Protein AF-A0A1Y2UMA2-F1 (afdb_monomer_lite)

Structure (mmCIF, N/CA/C/O backbone):
data_AF-A0A1Y2UMA2-F1
#
_entry.id   AF-A0A1Y2UMA2-F1
#
loop_
_atom_site.group_PDB
_atom_site.id
_atom_site.type_symbol
_atom_site.label_atom_id
_atom_site.label_alt_id
_atom_site.label_comp_id
_atom_site.label_asym_id
_atom_site.label_entity_id
_atom_site.label_seq_id
_atom_site.pdbx_PDB_ins_code
_atom_site.Cartn_x
_atom_site.Cartn_y
_atom_site.Cartn_z
_atom_site.occupancy
_atom_site.B_iso_or_equiv
_atom_site.auth_seq_id
_atom_site.auth_comp_id
_atom_site.auth_asym_id
_atom_site.auth_atom_id
_atom_site.pdbx_PDB_model_num
ATOM 1 N N . MET A 1 1 ? 17.554 12.645 13.216 1.00 47.66 1 MET A N 1
ATOM 2 C CA . MET A 1 1 ? 16.425 12.609 12.258 1.00 47.66 1 MET A CA 1
ATOM 3 C C . MET A 1 1 ? 16.750 11.706 11.059 1.00 47.66 1 MET A C 1
ATOM 5 O O . MET A 1 1 ? 15.965 11.671 10.122 1.00 47.66 1 MET A O 1
ATOM 9 N N . ASP A 1 2 ? 17.850 10.936 11.116 1.00 55.09 2 ASP A N 1
ATOM 10 C CA . ASP A 1 2 ? 18.424 10.206 9.972 1.00 55.09 2 ASP A CA 1
ATOM 11 C C . ASP A 1 2 ? 17.717 8.874 9.642 1.00 55.09 2 ASP A C 1
ATOM 13 O O . ASP A 1 2 ? 17.972 8.287 8.594 1.00 55.09 2 ASP A O 1
ATOM 17 N N . ASP A 1 3 ? 16.763 8.439 10.476 1.00 83.56 3 ASP A N 1
ATOM 18 C CA . ASP A 1 3 ? 16.051 7.156 10.322 1.00 83.56 3 ASP A CA 1
ATOM 19 C C . ASP A 1 3 ? 14.621 7.281 9.758 1.00 83.56 3 ASP A C 1
ATOM 21 O O . ASP A 1 3 ? 13.956 6.276 9.474 1.00 83.56 3 ASP A O 1
ATOM 25 N N . PHE A 1 4 ? 14.106 8.505 9.592 1.00 95.19 4 PHE A N 1
ATOM 26 C CA . PHE A 1 4 ? 12.754 8.696 9.069 1.00 95.19 4 PHE A CA 1
ATOM 27 C C . PHE A 1 4 ? 12.728 8.501 7.552 1.00 95.19 4 PHE A C 1
ATOM 29 O O . PHE A 1 4 ? 13.359 9.243 6.798 1.00 95.19 4 PHE A O 1
ATOM 36 N N . ARG A 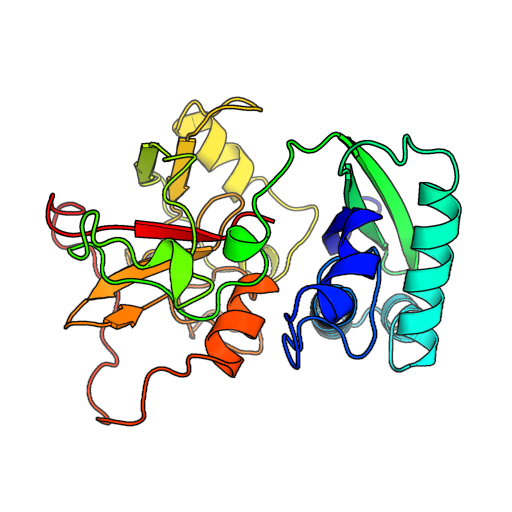1 5 ? 11.971 7.500 7.097 1.00 97.69 5 ARG A N 1
ATOM 37 C CA . ARG A 1 5 ? 11.848 7.155 5.680 1.00 97.69 5 ARG A CA 1
ATOM 38 C C . ARG A 1 5 ? 10.392 6.935 5.306 1.00 97.69 5 ARG A C 1
ATOM 40 O O . ARG A 1 5 ? 9.594 6.396 6.075 1.00 97.69 5 ARG A O 1
ATOM 47 N N . ILE A 1 6 ? 10.068 7.280 4.069 1.00 98.06 6 ILE A N 1
ATOM 48 C CA . ILE A 1 6 ? 8.848 6.807 3.414 1.00 98.06 6 ILE A CA 1
ATOM 49 C C . ILE A 1 6 ? 9.100 5.367 2.985 1.00 98.06 6 ILE A C 1
ATOM 51 O O . ILE A 1 6 ? 10.210 5.042 2.566 1.00 98.06 6 ILE A O 1
ATOM 55 N N . PHE A 1 7 ? 8.099 4.492 3.059 1.00 96.75 7 PHE A N 1
ATOM 56 C CA . PHE A 1 7 ? 8.260 3.139 2.544 1.00 96.75 7 PHE A CA 1
ATOM 57 C C . PHE A 1 7 ? 7.041 2.611 1.802 1.00 96.75 7 PHE A C 1
ATOM 59 O O . PHE A 1 7 ? 5.899 3.028 1.981 1.00 96.75 7 PHE A O 1
ATOM 66 N N . THR A 1 8 ? 7.303 1.622 0.962 1.00 96.44 8 THR A N 1
ATOM 67 C CA . THR A 1 8 ? 6.304 0.828 0.269 1.00 96.44 8 THR A CA 1
ATOM 68 C C . THR A 1 8 ? 6.664 -0.647 0.400 1.00 96.44 8 THR A C 1
ATOM 70 O O . THR A 1 8 ? 7.821 -0.991 0.615 1.00 96.44 8 THR A O 1
ATOM 73 N N . SER A 1 9 ? 5.681 -1.531 0.290 1.00 94.88 9 SER A N 1
ATOM 74 C CA . SER A 1 9 ? 5.915 -2.967 0.132 1.00 94.88 9 SER A CA 1
ATOM 75 C C . SER A 1 9 ? 5.226 -3.393 -1.145 1.00 94.88 9 SER A C 1
ATOM 77 O O . SER A 1 9 ? 4.035 -3.120 -1.282 1.00 94.88 9 SER A O 1
ATOM 79 N N . ILE A 1 10 ? 5.995 -3.965 -2.066 1.00 94.38 10 ILE A N 1
ATOM 80 C CA . ILE A 1 10 ? 5.542 -4.409 -3.380 1.00 94.38 10 ILE A CA 1
ATOM 81 C C . ILE A 1 10 ? 5.773 -5.914 -3.513 1.00 94.38 10 ILE A C 1
ATOM 83 O O . ILE A 1 10 ? 6.779 -6.435 -3.027 1.00 94.38 10 ILE A O 1
ATOM 87 N N . ARG A 1 11 ? 4.847 -6.609 -4.172 1.00 94.38 11 ARG A N 1
ATOM 88 C CA . ARG A 1 11 ? 5.038 -8.002 -4.580 1.00 94.38 11 ARG A CA 1
ATOM 89 C C . ARG A 1 11 ? 5.882 -8.033 -5.852 1.00 94.38 11 ARG A C 1
ATOM 91 O O . ARG A 1 11 ? 5.494 -7.441 -6.859 1.00 94.38 11 ARG A O 1
ATOM 98 N N . TYR A 1 12 ? 7.002 -8.741 -5.796 1.00 95.44 12 TYR A N 1
ATOM 99 C CA . TYR A 1 12 ? 7.734 -9.223 -6.960 1.00 95.44 12 TYR A CA 1
ATOM 100 C C . TYR A 1 12 ? 7.320 -10.666 -7.240 1.00 95.44 12 TYR A C 1
ATOM 102 O O . TYR A 1 12 ? 7.390 -11.515 -6.353 1.00 95.44 12 TYR A O 1
ATOM 110 N N . ASP A 1 13 ? 6.859 -10.931 -8.455 1.00 93.44 13 ASP A N 1
ATOM 111 C CA . ASP A 1 13 ? 6.421 -12.250 -8.893 1.00 93.44 13 ASP A CA 1
ATOM 112 C C . ASP A 1 13 ? 6.582 -12.346 -10.425 1.00 93.44 13 ASP A C 1
ATOM 114 O O . ASP A 1 13 ? 5.810 -11.736 -11.174 1.00 93.44 13 ASP A O 1
ATOM 118 N N . PRO A 1 14 ? 7.594 -13.086 -10.923 1.00 92.25 14 PRO A N 1
ATOM 119 C CA . PRO A 1 14 ? 7.821 -13.270 -12.359 1.00 92.25 14 PRO A CA 1
ATOM 120 C C . PRO A 1 14 ? 6.617 -13.854 -13.108 1.00 92.25 14 PRO A C 1
ATOM 122 O O . PRO A 1 14 ? 6.448 -13.602 -14.305 1.00 92.25 14 PRO A O 1
ATOM 125 N N . GLY A 1 15 ? 5.751 -14.604 -12.417 1.00 89.94 15 GLY A N 1
ATOM 126 C CA . GLY A 1 15 ? 4.522 -15.159 -12.976 1.00 89.94 15 GLY A CA 1
ATOM 127 C C . GLY A 1 15 ? 3.546 -14.089 -13.465 1.00 89.94 15 GLY A C 1
ATOM 128 O O . GLY A 1 15 ? 2.787 -14.341 -14.405 1.00 89.94 15 GLY A O 1
ATOM 129 N N . LEU A 1 16 ? 3.620 -12.866 -12.924 1.00 89.88 16 LEU A N 1
ATOM 130 C CA . LEU A 1 16 ? 2.750 -11.753 -13.315 1.00 89.88 16 LEU A CA 1
ATOM 131 C C . LEU A 1 16 ? 2.941 -11.320 -14.773 1.00 89.88 16 LEU A C 1
ATOM 133 O O . LEU A 1 16 ? 2.012 -10.801 -15.387 1.00 89.88 16 LEU A O 1
ATOM 137 N N . LEU A 1 17 ? 4.095 -11.604 -15.382 1.00 90.31 17 LEU A N 1
ATOM 138 C CA . LEU A 1 17 ? 4.328 -11.329 -16.805 1.00 90.31 17 LEU A CA 1
ATOM 139 C C . LEU A 1 17 ? 3.440 -12.173 -17.733 1.00 90.31 17 LEU A C 1
ATOM 141 O O . LEU A 1 17 ? 3.188 -11.777 -18.869 1.00 90.31 17 LEU A O 1
ATOM 145 N N . LYS A 1 18 ? 2.930 -13.316 -17.256 1.00 89.06 18 LYS A N 1
ATOM 146 C CA . LYS A 1 18 ? 2.040 -14.205 -18.022 1.00 89.06 18 LYS A CA 1
ATOM 147 C C . LYS A 1 18 ? 0.570 -13.784 -17.936 1.00 89.06 18 LYS A C 1
ATOM 149 O O . LYS A 1 18 ? -0.231 -14.215 -18.761 1.00 89.06 18 LYS A O 1
ATOM 154 N N . VAL A 1 19 ? 0.217 -12.929 -16.972 1.00 85.44 19 VAL A N 1
ATOM 155 C CA . VAL A 1 19 ? -1.165 -12.523 -16.656 1.00 85.44 19 VAL A CA 1
ATOM 156 C C . VAL A 1 19 ? -1.932 -11.981 -17.873 1.00 85.44 19 VAL A C 1
ATOM 158 O O . VAL A 1 19 ? -3.050 -12.453 -18.092 1.00 85.44 19 VAL A O 1
ATOM 161 N N . PRO A 1 20 ? -1.368 -11.105 -18.734 1.00 84.81 20 PRO A N 1
ATOM 162 C CA . PRO A 1 20 ? -2.071 -10.650 -19.938 1.00 84.81 20 PRO A CA 1
ATOM 163 C C . PRO A 1 20 ? -2.486 -11.793 -20.878 1.00 84.81 20 PRO A C 1
ATOM 165 O O . PRO A 1 20 ? -3.579 -11.765 -21.439 1.00 84.81 20 PRO A O 1
ATOM 168 N N . GLY A 1 21 ? -1.648 -12.829 -21.012 1.00 84.44 21 GLY A N 1
ATOM 169 C CA . GLY A 1 21 ? -1.934 -14.009 -21.835 1.00 84.44 21 GLY A CA 1
ATOM 170 C C . GLY A 1 21 ? -3.000 -14.939 -21.246 1.00 84.44 21 GLY A C 1
ATOM 171 O O . GLY A 1 21 ? -3.560 -15.756 -21.968 1.00 84.44 21 GLY A O 1
ATOM 172 N N . LEU A 1 22 ? -3.322 -14.791 -19.957 1.00 83.69 22 LEU A N 1
ATOM 173 C CA . LEU A 1 22 ? -4.358 -15.552 -19.249 1.00 83.69 22 LEU A CA 1
ATOM 174 C C . LEU A 1 22 ? -5.734 -14.860 -19.290 1.00 83.69 22 LEU A C 1
ATOM 176 O O . LEU A 1 22 ? -6.625 -15.188 -18.510 1.00 83.69 22 LEU A O 1
ATOM 180 N N . GLY A 1 23 ? -5.914 -13.866 -20.166 1.00 78.94 23 GLY A N 1
ATOM 181 C CA . GLY A 1 23 ? -7.181 -13.148 -20.332 1.00 78.94 23 GLY A CA 1
ATOM 182 C C . GLY A 1 23 ? -7.443 -12.069 -19.278 1.00 78.94 23 GLY A C 1
ATOM 183 O O . GLY A 1 23 ? -8.538 -11.512 -19.225 1.00 78.94 23 GLY A O 1
ATOM 184 N N . PHE A 1 24 ? -6.465 -11.742 -18.430 1.00 73.88 24 PHE A N 1
ATOM 185 C CA . PHE A 1 24 ? -6.506 -10.584 -17.534 1.00 73.88 24 PHE A CA 1
ATOM 186 C C . PHE A 1 24 ? -6.104 -9.317 -18.311 1.00 73.88 24 PHE A C 1
ATOM 188 O O . PHE A 1 24 ? -4.963 -8.860 -18.251 1.00 73.88 24 PHE A O 1
ATOM 195 N N . THR A 1 25 ? -7.043 -8.758 -19.076 1.00 67.38 25 THR A N 1
ATOM 196 C CA . THR A 1 25 ? -6.861 -7.521 -19.856 1.00 67.38 25 THR A CA 1
ATOM 197 C C . THR A 1 25 ? -7.355 -6.295 -19.089 1.00 67.38 25 THR A C 1
ATOM 199 O O . THR A 1 25 ? -8.281 -6.411 -18.294 1.00 67.38 25 THR A O 1
ATOM 202 N N . ASP A 1 26 ? -6.754 -5.125 -19.326 1.00 64.69 26 ASP A N 1
ATOM 203 C CA . ASP A 1 26 ? -7.149 -3.837 -18.714 1.00 64.69 26 ASP A CA 1
ATOM 204 C C . ASP A 1 26 ? -7.261 -3.855 -17.174 1.00 64.69 26 ASP A C 1
ATOM 206 O O . ASP A 1 26 ? -8.000 -3.110 -16.521 1.00 64.69 26 ASP A O 1
ATOM 210 N N . VAL A 1 27 ? -6.459 -4.714 -16.545 1.00 62.69 27 VAL A N 1
ATOM 211 C CA . VAL A 1 27 ? -6.429 -4.799 -15.087 1.00 62.69 27 VAL A CA 1
ATOM 212 C C . VAL A 1 27 ? -5.933 -3.494 -14.451 1.00 62.69 27 VAL A C 1
ATOM 214 O O . VAL A 1 27 ? -6.164 -3.288 -13.265 1.00 62.69 27 VAL A O 1
ATOM 217 N N . GLY A 1 28 ? -5.277 -2.621 -15.239 1.00 60.19 28 GLY A N 1
ATOM 218 C CA . GLY A 1 28 ? -4.803 -1.255 -14.945 1.00 60.19 28 GLY A CA 1
ATOM 219 C C . GLY A 1 28 ? -4.320 -1.020 -13.520 1.00 60.19 28 GLY A C 1
ATOM 220 O O . GLY A 1 28 ? -4.588 0.012 -12.907 1.00 60.19 28 GLY A O 1
ATOM 221 N N . TRP A 1 29 ? -3.611 -2.024 -13.019 1.00 68.06 29 TRP A N 1
ATOM 222 C CA . TRP A 1 29 ? -2.731 -1.954 -11.866 1.00 68.06 29 TRP A CA 1
ATOM 223 C C . TRP A 1 29 ? -1.375 -1.355 -12.266 1.00 68.06 29 TRP A C 1
ATOM 225 O O . TRP A 1 29 ? -0.782 -0.644 -11.467 1.00 68.06 29 TRP A O 1
ATOM 235 N N . ASN A 1 30 ? -0.928 -1.612 -13.503 1.00 76.00 30 ASN A N 1
ATOM 236 C CA . ASN A 1 30 ? 0.256 -1.035 -14.146 1.00 76.00 30 ASN A CA 1
ATOM 237 C C . ASN A 1 30 ? -0.109 -0.559 -15.562 1.00 76.00 30 ASN A C 1
ATOM 239 O O . ASN A 1 30 ? -0.992 -1.148 -16.193 1.00 76.00 30 ASN A O 1
ATOM 243 N N . GLN A 1 31 ? 0.609 0.436 -16.088 1.00 73.31 31 GLN A N 1
ATOM 244 C CA . GLN A 1 31 ? 0.530 0.853 -17.495 1.00 73.31 31 GLN A CA 1
ATOM 245 C C . GLN A 1 31 ? 1.022 -0.240 -18.458 1.00 73.31 31 GLN A C 1
ATOM 247 O O . GLN A 1 31 ? 0.524 -0.356 -19.579 1.00 73.31 31 GLN A O 1
ATOM 252 N N . HIS A 1 32 ? 1.971 -1.070 -18.012 1.00 80.81 32 HIS A N 1
ATOM 253 C CA . HIS A 1 32 ? 2.570 -2.155 -18.789 1.00 80.81 32 HIS A CA 1
ATOM 254 C C . HIS A 1 32 ? 2.705 -3.441 -17.954 1.00 80.81 32 HIS A C 1
ATOM 256 O O . HIS A 1 32 ? 2.769 -3.368 -16.722 1.00 80.81 32 HIS A O 1
ATOM 262 N N . PRO A 1 33 ? 2.760 -4.630 -18.587 1.00 86.88 33 PRO A N 1
ATOM 263 C CA . PRO A 1 33 ? 3.084 -5.869 -17.887 1.00 86.88 33 PRO A CA 1
ATOM 264 C C . PRO A 1 33 ? 4.401 -5.732 -17.119 1.00 86.88 33 PRO A C 1
ATOM 266 O O . PRO A 1 33 ? 5.395 -5.257 -17.661 1.00 86.88 33 PRO A O 1
ATOM 269 N N . SER A 1 34 ? 4.405 -6.142 -15.854 1.00 91.56 34 SER A N 1
ATOM 270 C CA . SER A 1 34 ? 5.562 -6.026 -14.967 1.00 91.56 34 SER A CA 1
ATOM 271 C C . SER A 1 34 ? 5.544 -7.177 -13.962 1.00 91.56 34 SER A C 1
ATOM 273 O O . SER A 1 34 ? 4.453 -7.563 -13.528 1.00 91.56 34 SER A O 1
ATOM 275 N N . PRO A 1 35 ? 6.709 -7.710 -13.548 1.00 93.75 35 PRO A N 1
ATOM 276 C CA . PRO A 1 35 ? 6.779 -8.638 -12.422 1.00 93.75 35 PRO A CA 1
ATOM 277 C C . PRO A 1 35 ? 6.549 -7.925 -11.078 1.00 93.75 35 PRO A C 1
ATOM 279 O O . PRO A 1 35 ? 6.445 -8.579 -10.044 1.00 93.75 35 PRO A O 1
ATOM 282 N N . PHE A 1 36 ? 6.482 -6.588 -11.073 1.00 94.12 36 PHE A N 1
ATOM 283 C CA . PHE A 1 36 ? 6.202 -5.774 -9.899 1.00 94.12 36 PHE A CA 1
ATOM 284 C C . PHE A 1 36 ? 4.727 -5.382 -9.877 1.00 94.12 36 PHE A C 1
ATOM 286 O O . PHE A 1 36 ? 4.227 -4.635 -10.725 1.00 94.12 36 PHE A O 1
ATOM 293 N N . TYR A 1 37 ? 4.016 -5.900 -8.887 1.00 91.88 37 TYR A N 1
ATOM 294 C CA . TYR A 1 37 ? 2.586 -5.689 -8.748 1.00 91.88 37 TYR A CA 1
ATOM 295 C C . TYR A 1 37 ? 2.271 -4.225 -8.390 1.00 91.88 37 TYR A C 1
ATOM 297 O O . TYR A 1 37 ? 2.684 -3.749 -7.341 1.00 91.88 37 TYR A O 1
ATOM 305 N N . MET A 1 38 ? 1.523 -3.513 -9.240 1.00 90.50 38 MET A N 1
ATOM 306 C CA . MET A 1 38 ? 1.110 -2.110 -9.044 1.00 90.50 38 MET A CA 1
ATOM 307 C C . MET A 1 38 ? 2.224 -1.053 -8.925 1.00 90.50 38 MET A C 1
ATOM 309 O O . MET A 1 38 ? 2.093 -0.090 -8.155 1.00 90.50 38 MET A O 1
ATOM 313 N N . LEU A 1 39 ? 3.336 -1.216 -9.635 1.00 93.94 39 LEU A N 1
ATOM 314 C CA . LEU A 1 39 ? 4.496 -0.333 -9.550 1.00 93.94 39 LEU A CA 1
ATOM 315 C C . LEU A 1 39 ? 4.134 1.163 -9.630 1.00 93.94 39 LEU A C 1
ATOM 317 O O . LEU A 1 39 ? 4.602 1.944 -8.798 1.00 93.94 39 LEU A O 1
ATOM 321 N N . ASP A 1 40 ? 3.239 1.546 -10.542 1.00 92.94 40 ASP A N 1
ATOM 322 C CA . ASP A 1 40 ? 2.823 2.944 -10.734 1.00 92.94 40 ASP A CA 1
ATOM 323 C C . ASP A 1 40 ? 2.133 3.515 -9.488 1.00 92.94 40 ASP A C 1
ATOM 325 O O . ASP A 1 40 ? 2.432 4.624 -9.038 1.00 92.94 40 ASP A O 1
ATOM 329 N N . PHE A 1 41 ? 1.248 2.728 -8.867 1.00 92.50 41 PHE A N 1
ATOM 330 C CA . PHE A 1 41 ? 0.545 3.123 -7.646 1.00 92.50 41 PHE A CA 1
ATOM 331 C C . PHE A 1 41 ? 1.503 3.203 -6.456 1.00 92.50 41 PHE A C 1
ATOM 333 O O . PHE A 1 41 ? 1.383 4.109 -5.626 1.00 92.50 41 PHE A O 1
ATOM 340 N N . HIS A 1 42 ? 2.456 2.271 -6.360 1.00 95.38 42 HIS A N 1
ATOM 341 C CA . HIS A 1 42 ? 3.478 2.290 -5.316 1.00 95.38 42 HIS A CA 1
ATOM 342 C C . HIS A 1 42 ? 4.385 3.515 -5.439 1.00 95.38 42 HIS A C 1
ATOM 344 O O . HIS A 1 42 ? 4.610 4.187 -4.428 1.00 95.38 42 HIS A O 1
ATOM 350 N N . ARG A 1 43 ? 4.824 3.855 -6.659 1.00 96.50 43 ARG A N 1
ATOM 351 C CA . ARG A 1 43 ? 5.541 5.105 -6.933 1.00 96.50 43 ARG A CA 1
ATOM 352 C C . ARG A 1 43 ? 4.702 6.298 -6.504 1.00 96.50 43 ARG A C 1
ATOM 354 O O . ARG A 1 43 ? 5.183 7.123 -5.733 1.00 96.50 43 ARG A O 1
ATOM 361 N N . ASP A 1 44 ? 3.466 6.406 -6.993 1.00 95.31 44 ASP A N 1
ATOM 362 C CA . ASP A 1 44 ? 2.598 7.561 -6.732 1.00 95.31 44 ASP A CA 1
ATOM 363 C C . ASP A 1 44 ? 2.381 7.783 -5.232 1.00 95.31 44 ASP A C 1
ATOM 365 O O . ASP A 1 44 ? 2.413 8.921 -4.762 1.00 95.31 44 ASP A O 1
ATOM 369 N N . ARG A 1 45 ? 2.198 6.700 -4.464 1.00 95.38 45 ARG A N 1
ATOM 370 C CA . ARG A 1 45 ? 2.082 6.765 -3.003 1.00 95.38 45 ARG A CA 1
ATOM 371 C C . ARG A 1 45 ? 3.333 7.365 -2.364 1.00 95.38 45 ARG A C 1
ATOM 373 O O . ARG A 1 45 ? 3.216 8.238 -1.507 1.00 95.38 45 ARG A O 1
ATOM 380 N N . MET A 1 46 ? 4.518 6.909 -2.773 1.00 97.69 46 MET A N 1
ATOM 381 C CA . MET A 1 46 ? 5.782 7.444 -2.258 1.00 97.69 46 MET A CA 1
ATOM 382 C C . MET A 1 46 ? 5.985 8.906 -2.667 1.00 97.69 46 MET A C 1
ATOM 384 O O . MET A 1 46 ? 6.451 9.701 -1.857 1.00 97.69 46 MET A O 1
ATOM 388 N N . LEU A 1 47 ? 5.586 9.271 -3.889 1.00 97.69 47 LEU A N 1
ATOM 389 C CA . LEU A 1 47 ? 5.679 10.638 -4.396 1.00 97.69 47 LEU A CA 1
ATOM 390 C C . LEU A 1 47 ? 4.777 11.591 -3.607 1.00 97.69 47 LEU A C 1
ATOM 392 O O . LEU A 1 47 ? 5.257 12.625 -3.161 1.00 97.69 47 LEU A O 1
ATOM 396 N N . ARG A 1 48 ? 3.509 11.226 -3.362 1.00 96.69 48 ARG A N 1
ATOM 397 C CA . ARG A 1 48 ? 2.580 12.031 -2.541 1.00 96.69 48 ARG A CA 1
ATOM 398 C C . ARG A 1 48 ? 3.133 12.284 -1.142 1.00 96.69 48 ARG A C 1
ATOM 400 O O . ARG A 1 48 ? 3.094 13.412 -0.663 1.00 96.69 48 ARG A O 1
ATOM 407 N N . ALA A 1 49 ? 3.691 11.246 -0.524 1.00 97.50 49 ALA A N 1
ATOM 408 C CA . ALA A 1 49 ? 4.363 11.355 0.760 1.00 97.50 49 ALA A CA 1
ATOM 409 C C . ALA A 1 49 ? 5.564 12.319 0.676 1.00 97.50 49 ALA A C 1
ATOM 411 O O . ALA A 1 49 ? 5.621 13.294 1.418 1.00 97.50 49 ALA A O 1
ATOM 412 N N . ALA A 1 50 ? 6.480 12.134 -0.279 1.00 98.12 50 ALA A N 1
ATOM 413 C CA . ALA A 1 50 ? 7.651 13.003 -0.427 1.00 98.12 50 ALA A C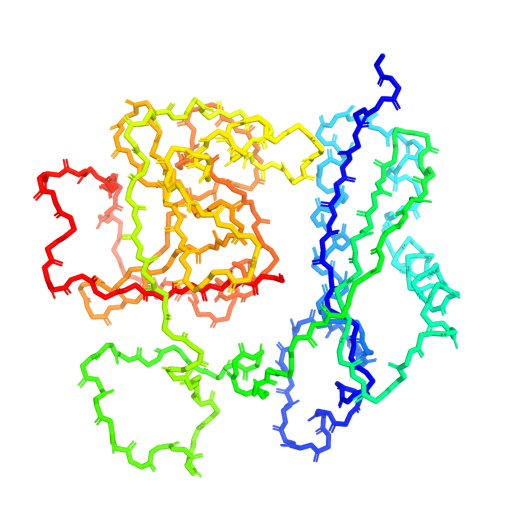A 1
ATOM 414 C C . ALA A 1 50 ? 7.259 14.469 -0.692 1.00 98.12 50 ALA A C 1
ATOM 416 O O . ALA A 1 50 ? 7.887 15.382 -0.157 1.00 98.12 50 ALA A O 1
ATOM 417 N N . THR A 1 51 ? 6.189 14.697 -1.462 1.00 97.88 51 THR A N 1
ATOM 418 C CA . THR A 1 51 ? 5.593 16.021 -1.677 1.00 97.88 51 THR A CA 1
ATOM 419 C C . THR A 1 51 ? 5.059 16.628 -0.384 1.00 97.88 51 THR A C 1
ATOM 421 O O . THR A 1 51 ? 5.315 17.803 -0.137 1.00 97.88 51 THR A O 1
ATOM 424 N N . HIS A 1 52 ? 4.380 15.849 0.463 1.00 97.31 52 HIS A N 1
ATOM 425 C CA . HIS A 1 52 ? 3.857 16.333 1.743 1.00 97.31 52 HIS A CA 1
ATOM 426 C C . HIS A 1 52 ? 4.955 16.882 2.665 1.00 97.31 52 HIS A C 1
ATOM 428 O O . HIS A 1 52 ? 4.786 17.958 3.232 1.00 97.31 52 HIS A O 1
ATOM 434 N N . TRP A 1 53 ? 6.094 16.189 2.766 1.00 97.44 53 TRP A N 1
ATOM 435 C CA . TRP A 1 53 ? 7.237 16.645 3.570 1.00 97.44 53 TRP A CA 1
ATOM 436 C C . TRP A 1 53 ? 8.204 17.583 2.827 1.00 97.44 53 TRP A C 1
ATOM 438 O O . TRP A 1 53 ? 9.223 17.977 3.392 1.00 97.44 53 TRP A O 1
ATOM 448 N N . GLY A 1 54 ? 7.924 17.947 1.571 1.00 97.88 54 GLY A N 1
ATOM 449 C CA . GLY A 1 54 ? 8.780 18.849 0.794 1.00 97.88 54 GLY A CA 1
ATOM 450 C C . GLY A 1 54 ? 10.177 18.287 0.496 1.00 97.88 54 GLY A C 1
ATOM 451 O O . GLY A 1 54 ? 11.145 19.042 0.421 1.00 97.88 54 GLY A O 1
ATOM 452 N N . TRP A 1 55 ? 10.316 16.967 0.340 1.00 98.00 55 TRP A N 1
ATOM 453 C CA . TRP A 1 55 ? 11.605 16.315 0.083 1.00 98.00 55 TRP A CA 1
ATOM 454 C C . TRP A 1 55 ? 12.024 16.468 -1.379 1.00 98.00 55 TRP A C 1
ATOM 456 O O . TRP A 1 55 ? 11.868 15.552 -2.182 1.00 98.00 55 TRP A O 1
ATOM 466 N N . THR A 1 56 ? 12.548 17.639 -1.741 1.00 98.44 56 THR A N 1
ATOM 467 C CA . THR A 1 56 ? 12.855 18.009 -3.134 1.00 98.44 56 THR A CA 1
ATOM 468 C C . THR A 1 56 ? 13.708 16.974 -3.872 1.00 98.44 56 THR A C 1
ATOM 470 O O . THR A 1 56 ? 13.378 16.614 -5.001 1.00 98.44 56 THR A O 1
ATOM 473 N N . ALA A 1 57 ? 14.770 16.457 -3.245 1.00 98.00 57 ALA A N 1
ATOM 474 C CA . ALA A 1 57 ? 15.638 15.453 -3.865 1.00 98.00 57 ALA A CA 1
ATOM 475 C C . ALA A 1 57 ? 14.909 14.113 -4.069 1.00 98.00 57 ALA A C 1
ATOM 477 O O . ALA A 1 57 ? 14.959 13.533 -5.153 1.00 98.00 57 ALA A O 1
ATOM 478 N N . ALA A 1 58 ? 14.146 13.671 -3.067 1.00 98.00 58 ALA A N 1
ATOM 479 C CA . ALA A 1 58 ? 13.307 12.484 -3.168 1.00 98.00 58 ALA A CA 1
ATOM 480 C C . ALA A 1 58 ? 12.235 12.610 -4.260 1.00 98.00 58 ALA A C 1
ATOM 482 O O . ALA A 1 58 ? 12.073 11.701 -5.070 1.00 98.00 58 ALA A O 1
ATOM 483 N N . ILE A 1 59 ? 11.548 13.754 -4.338 1.00 98.50 59 ILE A N 1
ATOM 484 C CA . ILE A 1 59 ? 10.573 14.057 -5.394 1.00 98.50 59 ILE A CA 1
ATOM 485 C C . ILE A 1 59 ? 11.242 13.953 -6.768 1.00 98.50 59 ILE A C 1
ATOM 487 O O . ILE A 1 59 ? 10.719 13.271 -7.647 1.00 98.50 59 ILE A O 1
ATOM 491 N N . ALA A 1 60 ? 12.411 14.573 -6.950 1.00 97.94 60 ALA A N 1
ATOM 492 C CA . ALA A 1 60 ? 13.149 14.517 -8.210 1.00 97.94 60 ALA A CA 1
ATOM 493 C C . ALA A 1 60 ? 13.549 13.082 -8.601 1.00 97.94 60 ALA A C 1
ATOM 495 O O . ALA A 1 60 ? 13.499 12.738 -9.780 1.00 97.94 60 ALA A O 1
ATOM 496 N N . ALA A 1 61 ? 13.886 12.231 -7.626 1.00 97.12 61 ALA A N 1
ATOM 497 C CA . ALA A 1 61 ? 14.298 10.851 -7.875 1.00 97.12 61 ALA A CA 1
ATOM 498 C C . ALA A 1 61 ? 13.172 9.963 -8.440 1.00 97.12 61 ALA A C 1
ATOM 500 O O . ALA A 1 61 ? 13.455 9.081 -9.256 1.00 97.12 61 ALA A O 1
ATOM 501 N N . ILE A 1 62 ? 11.914 10.191 -8.028 1.00 97.00 62 ILE A N 1
ATOM 502 C CA . ILE A 1 62 ? 10.777 9.302 -8.346 1.00 97.00 62 ILE A CA 1
ATOM 503 C C . ILE A 1 62 ? 9.629 9.953 -9.143 1.00 97.00 62 ILE A C 1
ATOM 505 O O . ILE A 1 62 ? 8.685 9.258 -9.525 1.00 97.00 62 ILE A O 1
ATOM 509 N N . SER A 1 63 ? 9.691 11.248 -9.460 1.00 97.56 63 SER A N 1
ATOM 510 C CA . SER A 1 63 ? 8.639 11.943 -10.221 1.00 97.56 63 SER A CA 1
ATOM 511 C C . SER A 1 63 ? 8.633 11.614 -11.724 1.00 97.56 63 SER A C 1
ATOM 513 O O . SER A 1 63 ? 9.674 11.390 -12.344 1.00 97.56 63 SER A O 1
ATOM 515 N N . GLY A 1 64 ? 7.435 11.615 -12.321 1.00 95.25 64 GLY A N 1
ATOM 516 C CA . GLY A 1 64 ? 7.218 11.415 -13.759 1.00 95.25 64 GLY A CA 1
ATOM 517 C C . GLY A 1 64 ? 7.699 10.062 -14.296 1.00 95.25 64 GLY A C 1
ATOM 518 O O . GLY A 1 64 ? 8.047 9.152 -13.543 1.00 95.25 64 GLY A O 1
ATOM 519 N N . ASP A 1 65 ? 7.718 9.905 -15.615 1.00 94.88 65 ASP A N 1
ATOM 520 C CA . ASP A 1 65 ? 8.091 8.627 -16.245 1.00 94.88 65 ASP A CA 1
ATOM 521 C C . ASP A 1 65 ? 9.559 8.261 -15.995 1.00 94.88 65 ASP A C 1
ATOM 523 O O . ASP A 1 65 ? 9.910 7.088 -15.882 1.00 94.88 65 ASP A O 1
ATOM 527 N N . VAL A 1 66 ? 10.425 9.270 -15.863 1.00 95.19 66 VAL A N 1
ATOM 528 C CA . VAL A 1 66 ? 11.842 9.078 -15.528 1.00 95.19 66 VAL A CA 1
ATOM 529 C C . VAL A 1 66 ? 11.984 8.459 -14.141 1.00 95.19 66 VAL A C 1
ATOM 531 O O . VAL A 1 66 ? 12.688 7.464 -13.984 1.00 95.19 66 VAL A O 1
ATOM 534 N N . GLY A 1 67 ? 11.284 8.998 -13.142 1.00 95.75 67 GLY A N 1
ATOM 535 C CA . GLY A 1 67 ? 11.335 8.475 -11.785 1.00 95.75 67 GLY A CA 1
ATOM 536 C C . GLY A 1 67 ? 10.709 7.088 -11.639 1.00 95.75 67 GLY A C 1
ATOM 537 O O . GLY A 1 67 ? 11.228 6.256 -10.897 1.00 95.75 67 GLY A O 1
ATOM 538 N N . LEU A 1 68 ? 9.656 6.794 -12.410 1.00 95.81 68 LEU A N 1
ATOM 539 C CA . LEU A 1 68 ? 9.099 5.443 -12.503 1.00 95.81 68 LEU A CA 1
ATOM 540 C C . LEU A 1 68 ? 10.135 4.446 -13.051 1.00 95.81 68 LEU A C 1
ATOM 542 O O . LEU A 1 68 ? 10.377 3.414 -12.429 1.00 95.81 68 LEU A O 1
ATOM 546 N N . LYS A 1 69 ? 10.815 4.790 -14.154 1.00 95.62 69 LYS A N 1
ATOM 547 C CA . LYS A 1 69 ? 11.894 3.966 -14.733 1.00 95.62 69 LYS A CA 1
ATOM 548 C C . LYS A 1 69 ? 13.086 3.802 -13.790 1.00 95.62 69 LYS A C 1
ATOM 550 O O . LYS A 1 69 ? 13.706 2.742 -13.770 1.00 95.62 69 LYS A O 1
ATOM 555 N N . ASN A 1 70 ? 13.425 4.830 -13.012 1.00 95.69 70 ASN A N 1
ATOM 556 C CA . ASN A 1 70 ? 14.480 4.737 -12.000 1.00 95.69 70 ASN A CA 1
ATOM 557 C C . ASN A 1 70 ? 14.117 3.717 -10.914 1.00 95.69 70 ASN A C 1
ATOM 559 O O . ASN A 1 70 ? 14.949 2.878 -10.566 1.00 95.69 70 ASN A O 1
ATOM 563 N N . LEU A 1 71 ? 12.875 3.761 -10.420 1.00 96.69 71 LEU A N 1
ATOM 564 C CA . LEU A 1 71 ? 12.379 2.807 -9.431 1.00 96.69 71 LEU A CA 1
ATOM 565 C C . LEU A 1 71 ? 12.337 1.381 -9.993 1.00 96.69 71 LEU A C 1
ATOM 567 O O . LEU A 1 71 ? 12.766 0.450 -9.316 1.00 96.69 71 LEU A O 1
ATOM 571 N N . GLU A 1 72 ? 11.875 1.215 -11.233 1.00 96.50 72 GLU A N 1
ATOM 572 C CA . GLU A 1 72 ? 11.872 -0.079 -11.919 1.00 96.50 72 GLU A CA 1
ATOM 573 C C . GLU A 1 72 ? 13.288 -0.651 -12.062 1.00 96.50 72 GLU A C 1
ATOM 575 O O . GLU A 1 72 ? 13.522 -1.802 -11.702 1.00 96.50 72 GLU A O 1
ATOM 580 N N . ARG A 1 73 ? 14.260 0.156 -12.512 1.00 96.81 73 ARG A N 1
ATOM 581 C CA . ARG A 1 73 ? 15.660 -0.276 -12.652 1.00 96.81 73 ARG A CA 1
ATOM 582 C C . ARG A 1 73 ? 16.267 -0.681 -11.309 1.00 96.81 73 ARG A C 1
ATOM 584 O O . ARG A 1 73 ? 16.972 -1.684 -11.231 1.00 96.81 73 ARG A O 1
ATOM 591 N N . PHE A 1 74 ? 15.988 0.086 -10.255 1.00 97.56 74 PHE A N 1
ATOM 592 C CA . PHE A 1 74 ? 16.413 -0.262 -8.901 1.00 97.56 74 PHE A CA 1
ATOM 593 C C . PHE A 1 74 ? 15.824 -1.612 -8.480 1.00 97.56 74 PHE A C 1
ATOM 595 O O . PHE A 1 74 ? 16.567 -2.509 -8.092 1.00 97.56 74 PHE A O 1
ATOM 602 N N . LEU A 1 75 ? 14.513 -1.796 -8.646 1.00 97.31 75 LEU A N 1
ATOM 603 C CA . LEU A 1 75 ? 13.833 -3.054 -8.349 1.00 97.31 75 LEU A CA 1
ATOM 604 C C . LEU A 1 75 ? 14.405 -4.242 -9.136 1.00 97.31 75 LEU A C 1
ATOM 606 O O . LEU A 1 75 ? 14.668 -5.287 -8.547 1.00 97.31 75 LEU A O 1
ATOM 610 N N . GLN A 1 76 ? 14.655 -4.080 -10.435 1.00 96.56 76 GLN A N 1
ATOM 611 C CA . GLN A 1 76 ? 15.281 -5.105 -11.279 1.00 96.56 76 GLN A CA 1
ATOM 612 C C . GLN A 1 76 ? 16.683 -5.476 -10.784 1.00 96.56 76 GLN A C 1
ATOM 614 O O . GLN A 1 76 ? 17.007 -6.657 -10.713 1.00 96.56 76 GLN A O 1
ATOM 619 N N . SER A 1 77 ? 17.499 -4.492 -10.385 1.00 96.88 77 SER A N 1
ATOM 620 C CA . SER A 1 77 ? 18.843 -4.773 -9.864 1.00 96.88 77 SER A CA 1
ATOM 621 C C . SER A 1 77 ? 18.806 -5.632 -8.597 1.00 96.88 77 SER A C 1
ATOM 623 O O . SER A 1 77 ? 19.523 -6.627 -8.525 1.00 96.88 77 SER A O 1
ATOM 625 N N . ILE A 1 78 ? 17.916 -5.324 -7.647 1.00 96.19 78 ILE A N 1
ATOM 626 C CA . ILE A 1 78 ? 17.844 -6.038 -6.360 1.00 96.19 78 ILE A CA 1
ATOM 627 C C . ILE A 1 78 ? 17.090 -7.372 -6.442 1.00 96.19 78 ILE A C 1
ATOM 629 O O . ILE A 1 78 ? 17.194 -8.187 -5.533 1.00 96.19 78 ILE A O 1
ATOM 633 N N . THR A 1 79 ? 16.320 -7.600 -7.509 1.00 96.00 79 THR A N 1
ATOM 634 C CA . THR A 1 79 ? 15.591 -8.861 -7.742 1.00 96.00 79 THR A CA 1
ATOM 635 C C . THR A 1 79 ? 16.262 -9.769 -8.773 1.00 96.00 79 THR A C 1
ATOM 637 O O . THR A 1 79 ? 15.767 -10.854 -9.050 1.00 96.00 79 THR A O 1
ATOM 640 N N . SER A 1 80 ? 17.414 -9.376 -9.319 1.00 92.50 80 SER A N 1
ATOM 641 C CA . SER A 1 80 ? 18.146 -10.198 -10.291 1.00 92.50 80 SER A CA 1
ATOM 642 C C . SER A 1 80 ? 18.703 -11.503 -9.701 1.00 92.50 80 SER A C 1
ATOM 644 O O . SER A 1 80 ? 18.851 -12.483 -10.427 1.00 92.50 80 SER A O 1
ATOM 646 N N . GLU A 1 81 ? 18.960 -11.530 -8.390 1.00 87.75 81 GLU A N 1
ATOM 647 C CA . GLU A 1 81 ? 19.585 -12.657 -7.681 1.00 87.75 81 GLU A CA 1
ATOM 648 C C . GLU A 1 81 ? 18.620 -13.433 -6.767 1.00 87.75 81 GLU A C 1
ATOM 650 O O . GLU A 1 81 ? 19.032 -14.384 -6.102 1.00 87.75 81 GLU A O 1
ATOM 655 N N . VAL A 1 82 ? 17.339 -13.049 -6.699 1.00 91.62 82 VAL A N 1
ATOM 656 C CA . VAL A 1 82 ? 16.360 -13.760 -5.858 1.00 91.62 82 VAL A CA 1
ATOM 657 C C . VAL A 1 82 ? 15.800 -14.991 -6.570 1.00 91.62 82 VAL A C 1
ATOM 659 O O . VAL A 1 82 ? 15.821 -15.086 -7.797 1.00 91.62 82 VAL A O 1
ATOM 662 N N . ASP A 1 83 ? 15.275 -15.944 -5.797 1.00 89.50 83 ASP A N 1
ATOM 663 C CA . ASP A 1 83 ? 14.644 -17.140 -6.356 1.00 89.50 83 ASP A CA 1
ATOM 664 C C . ASP A 1 83 ? 13.410 -16.766 -7.192 1.00 89.50 83 ASP A C 1
ATOM 666 O O . ASP A 1 83 ? 12.387 -16.315 -6.683 1.00 89.50 83 ASP A O 1
ATOM 670 N N . ASN A 1 84 ? 13.488 -16.984 -8.501 1.00 88.94 84 ASN A N 1
ATOM 671 C CA . ASN A 1 84 ? 12.413 -16.638 -9.427 1.00 88.94 84 ASN A CA 1
ATOM 672 C C . ASN A 1 84 ? 11.270 -17.668 -9.459 1.00 88.94 84 ASN A C 1
ATOM 674 O O . ASN A 1 84 ? 10.324 -17.491 -10.229 1.00 88.94 84 ASN A O 1
ATOM 678 N N . ASN A 1 85 ? 11.337 -18.724 -8.640 1.00 89.69 85 ASN A N 1
ATOM 679 C CA . ASN A 1 85 ? 10.278 -19.726 -8.521 1.00 89.69 85 ASN A CA 1
ATOM 680 C C . ASN A 1 85 ? 9.235 -19.387 -7.452 1.00 89.69 85 ASN A C 1
ATOM 682 O O . ASN A 1 85 ? 8.185 -20.022 -7.431 1.00 89.69 85 ASN A O 1
ATOM 686 N N . ILE A 1 86 ? 9.501 -18.406 -6.581 1.00 91.75 86 ILE A N 1
ATOM 687 C CA . ILE A 1 86 ? 8.566 -17.990 -5.530 1.00 91.75 86 ILE A CA 1
ATOM 688 C C . ILE A 1 86 ? 8.327 -16.472 -5.549 1.00 91.75 86 ILE A C 1
ATOM 690 O O . ILE A 1 86 ? 9.234 -15.694 -5.867 1.00 91.75 86 ILE A O 1
ATOM 694 N N . PRO A 1 87 ? 7.124 -16.007 -5.171 1.00 92.50 87 PRO A N 1
ATOM 695 C CA . PRO A 1 87 ? 6.877 -14.587 -4.969 1.00 92.50 87 PRO A CA 1
ATOM 696 C C . PRO A 1 87 ? 7.699 -14.023 -3.806 1.00 92.50 87 PRO A C 1
ATOM 698 O O . PRO A 1 87 ? 7.967 -14.697 -2.812 1.00 92.50 87 PRO A O 1
ATOM 701 N N . HIS A 1 88 ? 8.038 -12.741 -3.893 1.00 95.31 88 HIS A N 1
ATOM 702 C CA . HIS A 1 88 ? 8.782 -12.020 -2.866 1.00 95.31 88 HIS A CA 1
ATOM 703 C C . HIS A 1 88 ? 8.094 -10.709 -2.496 1.00 95.31 88 HIS A C 1
ATOM 705 O O . HIS A 1 88 ? 7.576 -9.986 -3.348 1.00 95.31 88 HIS A O 1
ATOM 711 N N . ARG A 1 89 ? 8.140 -10.355 -1.211 1.00 94.56 89 ARG A N 1
ATOM 712 C CA . ARG A 1 89 ? 7.822 -9.013 -0.726 1.00 94.56 89 ARG A CA 1
ATOM 713 C C . ARG A 1 89 ? 9.097 -8.198 -0.763 1.00 94.56 89 ARG A C 1
ATOM 715 O O . ARG A 1 89 ? 10.048 -8.506 -0.045 1.00 94.56 89 ARG A O 1
ATOM 722 N N . VAL A 1 90 ? 9.076 -7.124 -1.537 1.00 96.31 90 VAL A N 1
ATOM 723 C CA . VAL A 1 90 ? 10.143 -6.131 -1.594 1.00 96.31 90 VAL A CA 1
ATOM 724 C C . VAL A 1 90 ? 9.667 -4.886 -0.854 1.00 96.31 90 VAL A C 1
ATOM 726 O O . VAL A 1 90 ? 8.776 -4.165 -1.303 1.00 96.31 90 VAL A O 1
ATOM 729 N N . MET A 1 91 ? 10.225 -4.636 0.326 1.00 95.81 91 MET A N 1
ATOM 730 C CA . MET A 1 91 ? 10.047 -3.371 1.026 1.00 95.81 91 MET A CA 1
ATOM 731 C C . MET A 1 91 ? 11.071 -2.374 0.498 1.00 95.81 91 MET A C 1
ATOM 733 O O . MET A 1 91 ? 12.264 -2.602 0.638 1.00 95.81 91 MET A O 1
ATOM 737 N N . ILE A 1 92 ? 10.609 -1.267 -0.076 1.00 97.38 92 ILE A N 1
ATOM 738 C CA . ILE A 1 92 ? 11.462 -0.179 -0.566 1.00 97.38 92 ILE A CA 1
ATOM 739 C C . ILE A 1 92 ? 11.287 1.006 0.370 1.00 97.38 92 ILE A C 1
ATOM 741 O O . ILE A 1 92 ? 10.158 1.349 0.728 1.00 97.38 92 ILE A O 1
ATOM 745 N N . THR A 1 93 ? 12.386 1.650 0.739 1.00 97.94 93 THR A N 1
ATOM 746 C CA . THR A 1 93 ? 12.383 2.873 1.544 1.00 97.94 93 THR A CA 1
ATOM 747 C C . THR A 1 93 ? 12.989 4.029 0.759 1.00 97.94 93 THR A C 1
ATOM 749 O O . THR A 1 93 ? 13.919 3.828 -0.014 1.00 97.94 93 THR A O 1
ATOM 752 N N . LEU A 1 94 ? 12.493 5.241 0.981 1.00 98.31 94 LEU A N 1
ATOM 753 C CA . LEU A 1 94 ? 12.958 6.477 0.361 1.00 98.31 94 LEU A CA 1
ATOM 754 C C . LEU A 1 94 ? 13.337 7.470 1.455 1.00 98.31 94 LEU A C 1
ATOM 756 O O . LEU A 1 94 ? 12.534 7.744 2.349 1.00 98.31 94 LEU A O 1
ATOM 760 N N . ALA A 1 95 ? 14.565 7.969 1.380 1.00 97.69 95 ALA A N 1
ATOM 761 C CA . ALA A 1 95 ? 15.083 9.029 2.239 1.00 97.69 95 ALA A CA 1
ATOM 762 C C . ALA A 1 95 ? 14.723 10.427 1.720 1.00 97.69 95 ALA A C 1
ATOM 764 O O . ALA A 1 95 ? 14.434 10.575 0.529 1.00 97.69 95 ALA A O 1
ATOM 765 N N . PRO A 1 96 ? 14.874 11.466 2.563 1.00 97.75 96 PRO A N 1
ATOM 766 C CA . PRO A 1 96 ? 14.804 12.862 2.131 1.00 97.75 96 PRO A CA 1
ATOM 767 C C . PRO A 1 96 ? 15.751 13.231 0.976 1.00 97.75 96 PRO A C 1
ATOM 769 O O . PRO A 1 96 ? 15.383 14.032 0.117 1.00 97.75 96 PRO A O 1
ATOM 772 N N . ASP A 1 97 ? 16.948 12.635 0.930 1.00 97.00 97 ASP A N 1
ATOM 773 C CA . ASP A 1 97 ? 17.971 12.877 -0.101 1.00 97.00 97 ASP A CA 1
ATOM 774 C C . ASP A 1 97 ? 17.711 12.136 -1.428 1.00 97.00 97 ASP A C 1
ATOM 776 O O . ASP A 1 97 ? 18.445 12.313 -2.397 1.00 97.00 97 ASP A O 1
ATOM 780 N N . GLY A 1 98 ? 16.654 11.320 -1.487 1.00 96.69 98 GLY A N 1
ATOM 781 C CA . GLY A 1 98 ? 16.297 10.514 -2.652 1.00 96.69 98 GLY A CA 1
ATOM 782 C C . GLY A 1 98 ? 16.961 9.141 -2.725 1.00 96.69 98 GLY A C 1
ATOM 783 O O . GLY A 1 98 ? 16.677 8.392 -3.660 1.00 96.69 98 GLY A O 1
ATOM 784 N N . SER A 1 99 ? 17.782 8.761 -1.742 1.00 96.56 99 SER A N 1
ATOM 785 C CA . SER A 1 99 ? 18.346 7.412 -1.674 1.00 96.56 99 SER A CA 1
ATOM 786 C C . SER A 1 99 ? 17.260 6.353 -1.449 1.00 96.56 99 SER A C 1
ATOM 788 O O . SER A 1 99 ? 16.344 6.518 -0.631 1.00 96.56 99 SER A O 1
ATOM 790 N N . LEU A 1 100 ? 17.382 5.236 -2.171 1.00 97.19 100 LEU A N 1
ATOM 791 C CA . LEU A 1 100 ? 16.517 4.068 -2.033 1.00 97.19 100 LEU A CA 1
ATOM 792 C C . LEU A 1 100 ? 17.208 2.991 -1.192 1.00 97.19 100 LEU A C 1
ATOM 794 O O . LEU A 1 100 ? 18.353 2.630 -1.445 1.00 97.19 100 LEU A O 1
ATOM 798 N N . GLY A 1 101 ? 16.494 2.460 -0.203 1.00 96.69 101 GLY A N 1
ATOM 799 C CA . GLY A 1 101 ? 16.890 1.269 0.553 1.00 96.69 101 GLY A CA 1
ATOM 800 C C . GLY A 1 101 ? 15.906 0.132 0.305 1.00 96.69 101 GLY A C 1
ATOM 801 O O . GLY A 1 101 ? 14.779 0.383 -0.127 1.00 96.69 101 GLY A O 1
ATOM 802 N N . HIS A 1 102 ? 16.293 -1.109 0.600 1.00 97.44 102 HIS A N 1
ATOM 803 C CA . HIS A 1 102 ? 15.416 -2.255 0.382 1.00 97.44 102 HIS A CA 1
ATOM 804 C C . HIS A 1 102 ? 15.557 -3.347 1.444 1.00 97.44 102 HIS A C 1
ATOM 806 O O . HIS A 1 102 ? 16.590 -3.482 2.093 1.00 97.44 102 HIS A O 1
ATOM 812 N N . GLN A 1 103 ? 14.500 -4.141 1.585 1.00 96.00 103 GLN A N 1
ATOM 813 C CA . GLN A 1 103 ? 14.501 -5.436 2.257 1.00 96.00 103 GLN A CA 1
ATOM 814 C C . GLN A 1 103 ? 13.653 -6.400 1.433 1.00 96.00 103 GLN A C 1
ATOM 816 O O . GLN A 1 103 ? 12.580 -6.026 0.955 1.00 96.00 103 GLN A O 1
ATOM 821 N N . ILE A 1 104 ? 14.123 -7.634 1.276 1.00 95.88 104 ILE A N 1
ATOM 822 C CA . ILE A 1 104 ? 13.421 -8.672 0.522 1.00 95.88 104 ILE A CA 1
ATOM 823 C C . ILE A 1 104 ? 13.126 -9.841 1.456 1.00 95.88 104 ILE A C 1
ATOM 825 O O . ILE A 1 104 ? 13.950 -10.216 2.286 1.00 95.88 104 ILE A O 1
ATOM 829 N N . SER A 1 105 ? 11.927 -10.397 1.329 1.00 92.69 105 SER A N 1
ATOM 830 C CA . SER A 1 105 ? 11.498 -11.591 2.059 1.00 92.69 105 SER A CA 1
ATOM 831 C C . SER A 1 105 ? 10.593 -12.445 1.169 1.00 92.69 105 SER A C 1
ATOM 833 O O . SER A 1 105 ? 9.909 -11.881 0.310 1.00 92.69 105 SER A O 1
ATOM 835 N N . PRO A 1 106 ? 10.570 -13.775 1.341 1.00 91.75 106 PRO A N 1
ATOM 836 C CA . PRO A 1 106 ? 9.668 -14.637 0.584 1.00 91.75 106 PRO A CA 1
ATOM 837 C C . PRO A 1 106 ? 8.203 -14.328 0.919 1.00 91.75 106 PRO A C 1
ATOM 839 O O . PRO A 1 106 ? 7.873 -13.941 2.044 1.00 91.75 106 PRO A O 1
ATOM 842 N N . LEU A 1 107 ? 7.321 -14.519 -0.060 1.00 86.00 107 LEU A N 1
ATOM 843 C CA . LEU A 1 107 ? 5.870 -14.474 0.102 1.00 86.00 107 LEU A CA 1
ATOM 844 C C . LEU A 1 107 ? 5.251 -15.820 -0.280 1.00 86.00 107 LEU A C 1
ATOM 846 O O . LEU A 1 107 ? 5.748 -16.491 -1.183 1.00 86.00 107 LEU A O 1
ATOM 850 N N . PRO A 1 108 ? 4.135 -16.204 0.361 1.00 84.75 108 PRO A N 1
ATOM 851 C CA . PRO A 1 108 ? 3.349 -17.326 -0.120 1.00 84.75 108 PRO A CA 1
ATOM 852 C C . PRO A 1 108 ? 2.780 -17.027 -1.511 1.00 84.75 108 PRO A C 1
ATOM 854 O O . PRO A 1 108 ? 2.494 -15.874 -1.862 1.00 84.75 108 PRO A O 1
ATOM 857 N N . GLU A 1 109 ? 2.553 -18.084 -2.287 1.00 86.50 109 GLU A N 1
ATOM 858 C CA . GLU A 1 109 ? 1.762 -17.977 -3.507 1.00 86.50 109 GLU A CA 1
ATOM 859 C C . GLU A 1 109 ? 0.371 -17.411 -3.206 1.00 86.50 109 GLU A C 1
ATOM 861 O O . GLU A 1 109 ? -0.184 -17.535 -2.113 1.00 86.50 109 GLU A O 1
ATOM 866 N N . THR A 1 110 ? -0.196 -16.717 -4.186 1.00 83.94 110 THR A N 1
ATOM 867 C CA . THR A 1 110 ? -1.517 -16.103 -4.057 1.00 83.94 110 THR A CA 1
ATOM 868 C C . THR A 1 110 ? -2.235 -16.291 -5.366 1.00 83.94 110 THR A C 1
ATOM 870 O O . THR A 1 110 ? -1.669 -16.027 -6.426 1.00 83.94 110 THR A O 1
ATOM 873 N N . HIS A 1 111 ? -3.483 -16.734 -5.289 1.00 84.06 111 HIS A N 1
ATOM 874 C CA . HIS A 1 111 ? -4.288 -16.948 -6.476 1.00 84.06 111 HIS A CA 1
ATOM 875 C C . HIS A 1 111 ? -4.433 -15.650 -7.28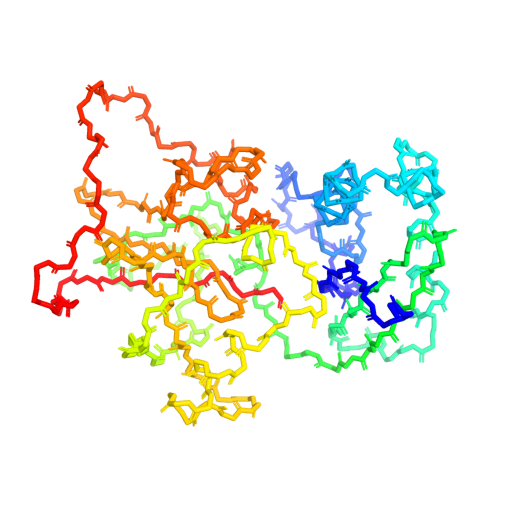3 1.00 84.06 111 HIS A C 1
ATOM 877 O O . HIS A 1 111 ? -4.667 -14.583 -6.709 1.00 84.06 111 HIS A O 1
ATOM 883 N N . LEU A 1 112 ? -4.356 -15.733 -8.616 1.00 82.94 112 LEU A N 1
ATOM 884 C CA . LEU A 1 112 ? -4.447 -14.548 -9.474 1.00 82.94 112 LEU A CA 1
ATOM 885 C C . LEU A 1 112 ? -5.763 -13.794 -9.289 1.00 82.94 112 LEU A C 1
ATOM 887 O O . LEU A 1 112 ? -5.739 -12.576 -9.329 1.00 82.94 112 LEU A O 1
ATOM 891 N N . ASN A 1 113 ? -6.881 -14.462 -8.994 1.00 81.56 113 ASN A N 1
ATOM 892 C CA . ASN A 1 113 ? -8.144 -13.767 -8.696 1.00 81.56 113 ASN A CA 1
ATOM 893 C C . ASN A 1 113 ? -8.110 -12.947 -7.393 1.00 81.56 113 ASN A C 1
ATOM 895 O O . ASN A 1 113 ? -8.941 -12.063 -7.219 1.00 81.56 113 ASN A O 1
ATOM 899 N N . ASN A 1 114 ? -7.179 -13.224 -6.473 1.00 82.69 114 ASN A N 1
ATOM 900 C CA . ASN A 1 114 ? -7.003 -12.418 -5.258 1.00 82.69 114 ASN A CA 1
ATOM 901 C C . ASN A 1 114 ? -6.134 -11.183 -5.529 1.00 82.69 114 ASN A C 1
ATOM 903 O O . ASN A 1 114 ? -6.267 -10.183 -4.829 1.00 82.69 114 ASN A O 1
ATOM 907 N N . LEU A 1 115 ? -5.273 -11.244 -6.551 1.00 82.94 115 LEU A N 1
ATOM 908 C CA . LEU A 1 115 ? -4.492 -10.101 -7.028 1.00 82.94 115 LEU A CA 1
ATOM 909 C C . LEU A 1 115 ? -5.292 -9.269 -8.040 1.00 82.94 115 LEU A C 1
ATOM 911 O O . LEU A 1 115 ? -5.341 -8.059 -7.957 1.00 82.94 115 LEU A O 1
ATOM 915 N N . TYR A 1 116 ? -5.994 -9.903 -8.968 1.00 79.56 116 TYR A N 1
ATOM 916 C CA . TYR A 1 116 ? -6.715 -9.262 -10.064 1.00 79.56 116 TYR A CA 1
ATOM 917 C C . TYR A 1 116 ? -8.206 -9.630 -10.045 1.00 79.56 116 TYR A C 1
ATOM 919 O O . TYR A 1 116 ? -8.696 -10.240 -11.002 1.00 79.56 116 TYR A O 1
ATOM 927 N N . PRO A 1 117 ? -8.942 -9.302 -8.968 1.00 80.44 117 PRO A N 1
ATOM 928 C CA . PRO A 1 117 ? -10.369 -9.568 -8.923 1.00 80.44 117 PRO A CA 1
ATOM 929 C C . PRO A 1 117 ? -11.104 -8.713 -9.963 1.00 80.44 117 PRO A C 1
ATOM 931 O O . PRO A 1 117 ? -10.824 -7.527 -10.097 1.00 80.44 117 PRO A O 1
ATOM 934 N N . GLU A 1 118 ? -12.069 -9.291 -10.676 1.00 77.56 118 GLU A N 1
ATOM 935 C CA . GLU A 1 118 ? -12.992 -8.542 -11.550 1.00 77.56 118 GLU A CA 1
ATOM 936 C C . GLU A 1 118 ? -14.172 -7.952 -10.779 1.00 77.56 118 GLU A C 1
ATOM 938 O O . GLU A 1 118 ? -14.769 -6.970 -11.220 1.00 77.56 118 GLU A O 1
ATOM 943 N N . CYS A 1 119 ? -14.497 -8.514 -9.618 1.00 75.56 119 CYS A N 1
ATOM 944 C CA . CYS A 1 119 ? -15.483 -7.975 -8.696 1.00 75.56 119 CYS A CA 1
ATOM 945 C C . CYS A 1 119 ? -15.208 -8.469 -7.271 1.00 75.56 119 CYS A C 1
ATOM 947 O O . CYS A 1 119 ? -14.541 -9.482 -7.060 1.00 75.56 119 CYS A O 1
ATOM 949 N N . LEU A 1 120 ? -15.750 -7.761 -6.281 1.00 76.56 120 LEU A N 1
ATOM 950 C CA . LEU A 1 120 ? -15.800 -8.244 -4.903 1.00 76.56 120 LEU A CA 1
ATOM 951 C C . LEU A 1 120 ? -17.173 -8.892 -4.663 1.00 76.56 120 LEU A C 1
ATOM 953 O O . LEU A 1 120 ? -18.185 -8.184 -4.721 1.00 76.56 120 LEU A O 1
ATOM 957 N N . PRO A 1 121 ? -17.247 -10.210 -4.397 1.00 76.38 121 PRO A N 1
ATOM 958 C CA . PRO A 1 121 ? -18.518 -10.915 -4.274 1.00 76.38 121 PRO A CA 1
ATOM 959 C C . PRO A 1 121 ? -19.268 -10.469 -3.022 1.00 76.38 121 PRO A C 1
ATOM 961 O O . PRO A 1 121 ? -18.668 -9.995 -2.057 1.00 76.38 121 PRO A O 1
ATOM 964 N N . SER A 1 122 ? -20.586 -10.663 -2.995 1.00 80.56 122 SER A N 1
ATOM 965 C CA . SER A 1 122 ? -21.337 -10.475 -1.757 1.00 80.56 122 SER A CA 1
ATOM 966 C C . SER A 1 122 ? -20.888 -11.500 -0.701 1.00 80.56 122 SER A C 1
ATOM 968 O O . SER A 1 122 ? -20.624 -12.666 -1.018 1.00 80.56 122 SER A O 1
ATOM 970 N N . PRO A 1 123 ? -20.850 -11.134 0.585 1.00 77.25 123 PRO A N 1
ATOM 971 C CA . PRO A 1 123 ? -20.628 -12.084 1.663 1.00 77.25 123 PRO A CA 1
ATOM 972 C C . PRO A 1 123 ? -21.576 -13.285 1.679 1.00 77.25 123 PRO A C 1
ATOM 974 O O . PRO A 1 123 ? -21.171 -14.357 2.137 1.00 77.25 123 PRO A O 1
ATOM 977 N N . SER A 1 124 ? -22.825 -13.100 1.237 1.00 72.69 124 SER A N 1
ATOM 978 C CA . SER A 1 124 ? -23.875 -14.127 1.204 1.00 72.69 124 SER A CA 1
ATOM 979 C C . SER A 1 124 ? -23.893 -14.946 -0.086 1.00 72.69 124 SER A C 1
ATOM 981 O O . SER A 1 124 ? -24.635 -15.918 -0.159 1.00 72.69 124 SER A O 1
ATOM 983 N N . SER A 1 125 ? -23.072 -14.602 -1.087 1.00 66.62 125 SER A N 1
ATOM 984 C CA . SER A 1 125 ? -22.763 -15.534 -2.177 1.00 66.62 125 SER A CA 1
ATOM 985 C C . SER A 1 125 ? -21.885 -16.650 -1.610 1.00 66.62 125 SER A C 1
ATOM 987 O O . SER A 1 125 ? -20.657 -16.536 -1.518 1.00 66.62 125 SER A O 1
ATOM 989 N N . GLU A 1 126 ? -22.537 -17.695 -1.114 1.00 53.22 126 GLU A N 1
ATOM 990 C CA . GLU A 1 126 ? -21.920 -18.980 -0.815 1.00 53.22 126 GLU A CA 1
ATOM 991 C C . GLU A 1 126 ? -21.873 -19.806 -2.095 1.00 53.22 126 GLU A C 1
ATOM 993 O O . GLU A 1 126 ? -22.886 -19.939 -2.772 1.00 53.22 126 GLU A O 1
ATOM 998 N N . GLY A 1 127 ? -20.691 -20.327 -2.424 1.00 52.31 127 GLY A N 1
ATOM 999 C CA . GLY A 1 127 ? -20.529 -21.608 -3.116 1.00 52.31 127 GLY A CA 1
ATOM 1000 C C . GLY A 1 127 ? -21.184 -21.831 -4.480 1.00 52.31 127 GLY A C 1
ATOM 1001 O O . GLY A 1 127 ? -21.107 -22.950 -4.960 1.00 52.31 127 GLY A O 1
ATOM 1002 N N . LEU A 1 128 ? -21.806 -20.847 -5.129 1.00 44.75 128 LEU A N 1
ATOM 1003 C CA . LEU A 1 128 ? -22.197 -21.024 -6.524 1.00 44.75 128 LEU A CA 1
ATOM 1004 C C . LEU A 1 128 ? -20.921 -21.034 -7.356 1.00 44.75 128 LEU A C 1
ATOM 1006 O O . LEU A 1 128 ? -20.111 -20.119 -7.209 1.00 44.75 128 LEU A O 1
ATOM 1010 N N . ASP A 1 129 ? -20.788 -22.059 -8.195 1.00 44.12 129 ASP A N 1
ATOM 1011 C CA . ASP A 1 129 ? -19.747 -22.378 -9.182 1.00 44.12 129 ASP A CA 1
ATOM 1012 C C . ASP A 1 129 ? -19.409 -21.226 -10.161 1.00 44.12 129 ASP A C 1
ATOM 1014 O O . ASP A 1 129 ? -19.404 -21.369 -11.380 1.00 44.12 129 ASP A O 1
ATOM 1018 N N . GLN A 1 130 ? -19.140 -20.028 -9.646 1.00 46.34 130 GLN A N 1
ATOM 1019 C CA . GLN A 1 130 ? -18.772 -18.836 -10.406 1.00 46.34 130 GLN A CA 1
ATOM 1020 C C . GLN A 1 130 ? -17.266 -18.745 -10.642 1.00 46.34 130 GLN A C 1
ATOM 1022 O O . GLN A 1 130 ? -16.820 -17.832 -11.335 1.00 46.34 130 GLN A O 1
ATOM 1027 N N . VAL A 1 131 ? -16.501 -19.718 -10.131 1.00 47.03 131 VAL A N 1
ATOM 1028 C CA . VAL A 1 131 ? -15.072 -19.887 -10.430 1.00 47.03 131 VAL A CA 1
ATOM 1029 C C . VAL A 1 131 ? -14.841 -19.986 -11.947 1.00 47.03 131 VAL A C 1
ATOM 1031 O O . VAL A 1 131 ? -13.793 -19.566 -12.424 1.00 47.03 131 VAL A O 1
ATOM 1034 N N . GLU A 1 132 ? -15.837 -20.438 -12.720 1.00 46.53 132 GLU A N 1
ATOM 1035 C CA . GLU A 1 132 ? -15.706 -20.621 -14.171 1.00 46.53 132 GLU A CA 1
ATOM 1036 C C . GLU A 1 132 ? -16.234 -19.465 -15.041 1.00 46.53 132 GLU A C 1
ATOM 1038 O O . GLU A 1 132 ? -16.001 -19.474 -16.249 1.00 46.53 132 GLU A O 1
ATOM 1043 N N . LYS A 1 133 ? -16.922 -18.450 -14.487 1.00 52.91 133 LYS A N 1
ATOM 1044 C CA . LYS A 1 133 ? -17.474 -17.341 -15.305 1.00 52.91 133 LYS A CA 1
ATOM 1045 C C . LYS A 1 133 ? -16.997 -15.935 -14.942 1.00 52.91 133 LYS A C 1
ATOM 1047 O O . LYS A 1 133 ? -17.230 -15.027 -15.733 1.00 52.91 133 LYS A O 1
ATOM 1052 N N . GLY A 1 134 ? -16.306 -15.742 -13.819 1.00 60.03 134 GLY A N 1
ATOM 1053 C CA . GLY A 1 134 ? -15.708 -14.449 -13.470 1.00 60.03 134 GLY A CA 1
ATOM 1054 C C . GLY A 1 134 ? -14.468 -14.607 -12.599 1.00 60.03 134 GLY A C 1
ATOM 1055 O O . GLY A 1 134 ? -14.348 -15.568 -11.838 1.00 60.03 134 GLY A O 1
ATOM 1056 N N . LYS A 1 135 ? -13.534 -13.654 -12.682 1.00 73.38 135 LYS A N 1
ATOM 1057 C CA . LYS A 1 135 ? -12.314 -13.647 -11.851 1.00 73.38 135 LYS A CA 1
ATOM 1058 C C . LYS A 1 135 ? -12.635 -13.190 -10.424 1.00 73.38 135 LYS A C 1
ATOM 1060 O O . LYS A 1 135 ? -12.270 -12.094 -10.005 1.00 73.38 135 LYS A O 1
ATOM 1065 N N . VAL A 1 136 ? -13.381 -14.013 -9.691 1.00 77.12 136 VAL A N 1
ATOM 1066 C CA . VAL A 1 136 ? -13.839 -13.740 -8.321 1.00 77.12 136 VAL A CA 1
ATOM 1067 C C . VAL A 1 136 ? -12.760 -14.161 -7.311 1.00 77.12 136 VAL A C 1
ATOM 1069 O O . VAL A 1 136 ? -12.216 -15.264 -7.447 1.00 77.12 136 VAL A O 1
ATOM 1072 N N . PRO A 1 137 ? -12.438 -13.327 -6.300 1.00 78.75 137 PRO A N 1
ATOM 1073 C CA . PRO A 1 137 ? -11.480 -13.686 -5.263 1.00 78.75 137 PRO A CA 1
ATOM 1074 C C . PRO A 1 137 ? -11.902 -14.930 -4.472 1.00 78.75 137 PRO A C 1
ATOM 1076 O O . PRO A 1 137 ? -13.073 -15.123 -4.133 1.00 78.75 137 PRO A O 1
ATOM 1079 N N . ILE A 1 138 ? -10.912 -15.752 -4.139 1.00 77.31 138 ILE A N 1
ATOM 1080 C CA . ILE A 1 138 ? -11.032 -16.957 -3.323 1.00 77.31 138 ILE A CA 1
ATOM 1081 C C . ILE A 1 138 ? -11.001 -16.562 -1.843 1.00 77.31 138 ILE A C 1
ATOM 1083 O O . ILE A 1 138 ? -10.140 -15.798 -1.408 1.00 77.31 138 ILE A O 1
ATOM 1087 N N . LYS A 1 139 ? -11.928 -17.122 -1.055 1.00 76.88 139 LYS A N 1
ATOM 1088 C CA . LYS A 1 139 ? -12.064 -16.893 0.397 1.00 76.88 139 LYS A CA 1
ATOM 1089 C C . LYS A 1 139 ? -11.039 -17.690 1.229 1.00 76.88 139 LYS A C 1
ATOM 1091 O O . LYS A 1 139 ? -11.391 -18.241 2.266 1.00 76.88 139 LYS A O 1
ATOM 1096 N N . ASP A 1 140 ? -9.795 -17.770 0.770 1.00 71.12 140 ASP A N 1
ATOM 1097 C CA . ASP A 1 140 ? -8.679 -18.379 1.497 1.00 71.12 140 ASP A CA 1
ATOM 1098 C C . ASP A 1 140 ? -7.406 -17.538 1.273 1.00 71.12 140 ASP A C 1
ATOM 1100 O O . ASP A 1 140 ? -7.111 -17.184 0.125 1.00 71.12 140 ASP A O 1
ATOM 1104 N N . PRO A 1 141 ? -6.660 -17.181 2.338 1.00 76.38 141 PRO A N 1
ATOM 1105 C CA . PRO A 1 141 ? -6.932 -17.458 3.753 1.00 76.38 141 PRO A CA 1
ATOM 1106 C C . PRO A 1 141 ? -7.984 -16.539 4.395 1.00 76.38 141 PRO A C 1
ATOM 1108 O O . PRO A 1 141 ? -8.163 -15.387 4.004 1.00 76.38 141 PRO A O 1
ATOM 1111 N N . THR A 1 142 ? -8.647 -17.039 5.441 1.00 82.50 142 THR A N 1
ATOM 1112 C CA . THR A 1 142 ? -9.487 -16.240 6.350 1.00 82.50 142 THR A CA 1
ATOM 1113 C C . THR A 1 142 ? -8.656 -15.705 7.515 1.00 82.50 142 THR A C 1
ATOM 1115 O O . THR A 1 142 ? -7.801 -16.426 8.030 1.00 82.50 142 THR A O 1
ATOM 1118 N N . TYR A 1 143 ? -8.929 -14.475 7.953 1.00 86.06 143 TYR A N 1
ATOM 1119 C CA . TYR A 1 143 ? -8.230 -13.828 9.067 1.00 86.06 143 TYR A CA 1
ATOM 1120 C C . TYR A 1 143 ? -9.152 -13.646 10.273 1.00 86.06 143 TYR A C 1
ATOM 1122 O O . TYR A 1 143 ? -10.302 -13.240 10.099 1.00 86.06 143 TYR A O 1
ATOM 1130 N N . ASP A 1 144 ? -8.628 -13.860 11.482 1.00 89.75 144 ASP A N 1
ATOM 1131 C CA . ASP A 1 144 ? -9.276 -13.385 12.706 1.00 89.75 144 ASP A CA 1
ATOM 1132 C C . ASP A 1 144 ? -9.058 -11.880 12.836 1.00 89.75 144 ASP A C 1
ATOM 1134 O O . ASP A 1 144 ? -7.944 -11.377 12.668 1.00 89.75 144 ASP A O 1
ATOM 1138 N N . ILE A 1 145 ? -10.129 -11.157 13.141 1.00 91.81 145 ILE A N 1
ATOM 1139 C CA . ILE A 1 145 ? -10.122 -9.699 13.153 1.00 91.81 145 ILE A CA 1
ATOM 1140 C C . ILE A 1 145 ? -10.388 -9.220 14.566 1.00 91.81 145 ILE A C 1
ATOM 1142 O O . ILE A 1 145 ? -11.442 -9.492 15.140 1.00 91.81 145 ILE A O 1
ATOM 1146 N N . MET A 1 146 ? -9.445 -8.457 15.101 1.00 94.44 146 MET A N 1
ATOM 1147 C CA . MET A 1 146 ? -9.572 -7.810 16.397 1.00 94.44 146 MET A CA 1
ATOM 1148 C C . MET A 1 146 ? -9.722 -6.306 16.216 1.00 94.44 146 MET A C 1
ATOM 1150 O O . MET A 1 146 ? -9.204 -5.717 15.269 1.00 94.44 146 MET A O 1
ATOM 1154 N N . LEU A 1 147 ? -10.412 -5.671 17.151 1.00 96.12 147 LEU A N 1
ATOM 1155 C CA . LEU A 1 147 ? -10.433 -4.221 17.258 1.00 96.12 147 LEU A CA 1
ATOM 1156 C C . LEU A 1 147 ? -9.353 -3.792 18.247 1.00 96.12 147 LEU A C 1
ATOM 1158 O O . LEU A 1 147 ? -9.254 -4.371 19.331 1.00 96.12 147 LEU A O 1
ATOM 1162 N N . ASP A 1 148 ? -8.552 -2.791 17.893 1.00 96.94 148 ASP A N 1
ATOM 1163 C CA . ASP A 1 148 ? -7.625 -2.216 18.858 1.00 96.94 148 ASP A CA 1
ATOM 1164 C C . ASP A 1 148 ? -8.403 -1.517 19.977 1.00 96.94 148 ASP A C 1
ATOM 1166 O O . ASP A 1 148 ? -9.306 -0.715 19.736 1.00 96.94 148 ASP A O 1
ATOM 1170 N N . VAL A 1 149 ? -8.035 -1.824 21.217 1.00 91.75 149 VAL A N 1
ATOM 1171 C CA . VAL A 1 149 ? -8.623 -1.210 22.413 1.00 91.75 149 VAL A CA 1
ATOM 1172 C C . VAL A 1 149 ? -8.093 0.203 22.647 1.00 91.75 149 VAL A C 1
ATOM 1174 O O . VAL A 1 149 ? -8.730 0.994 23.341 1.00 91.75 149 VAL A O 1
ATOM 1177 N N . GLN A 1 150 ? -6.926 0.529 22.084 1.00 97.00 150 GLN A N 1
ATOM 1178 C CA . GLN A 1 150 ? -6.339 1.857 22.176 1.00 97.00 150 GLN A CA 1
ATOM 1179 C C . GLN A 1 150 ? -6.671 2.663 20.921 1.00 97.00 150 GLN A C 1
ATOM 1181 O O . GLN A 1 150 ? -6.414 2.233 19.797 1.00 97.00 150 GLN A O 1
ATOM 1186 N N . LYS A 1 151 ? -7.207 3.869 21.124 1.00 97.31 151 LYS A N 1
ATOM 1187 C CA . LYS A 1 151 ? -7.465 4.798 20.024 1.00 97.31 151 LYS A CA 1
ATOM 1188 C C . LYS A 1 151 ? -6.156 5.312 19.422 1.00 97.31 151 LYS A C 1
ATOM 1190 O O . LYS A 1 151 ? -5.155 5.471 20.121 1.00 97.31 151 LYS A O 1
ATOM 1195 N N . THR A 1 152 ? -6.182 5.575 18.122 1.00 97.31 152 THR A N 1
ATOM 1196 C CA . THR A 1 152 ? -5.062 6.110 17.348 1.00 97.31 152 THR A CA 1
ATOM 1197 C C . THR A 1 152 ? -5.394 7.507 16.843 1.00 97.31 152 THR A C 1
ATOM 1199 O O . THR A 1 152 ? -6.324 7.699 16.061 1.00 97.31 152 THR A O 1
ATOM 1202 N N . THR A 1 153 ? -4.600 8.494 17.245 1.00 96.38 153 THR A N 1
ATOM 1203 C CA . THR A 1 153 ? -4.737 9.852 16.720 1.00 96.38 153 THR A CA 1
ATOM 1204 C C . THR A 1 153 ? -4.327 9.901 15.252 1.00 96.38 153 THR A C 1
ATOM 1206 O O . THR A 1 153 ? -3.263 9.416 14.858 1.00 96.38 153 THR A O 1
ATOM 1209 N N . LYS A 1 154 ? -5.186 10.507 14.430 1.00 95.69 154 LYS A N 1
ATOM 1210 C CA . LYS A 1 154 ? -4.930 10.727 13.003 1.00 95.69 154 LYS A CA 1
ATOM 1211 C C . LYS A 1 154 ? -3.701 11.624 12.837 1.00 95.69 154 LYS A C 1
ATOM 1213 O O . LYS A 1 154 ? -3.641 12.693 13.440 1.00 95.69 154 LYS A O 1
ATOM 1218 N N . SER A 1 155 ? -2.758 11.221 11.994 1.00 96.00 155 SER A N 1
ATOM 1219 C CA . SER A 1 155 ? -1.548 11.995 11.697 1.00 96.00 155 SER A CA 1
ATOM 1220 C C . SER A 1 155 ? -1.073 11.755 10.266 1.00 96.00 155 SER A C 1
ATOM 1222 O O . SER A 1 155 ? -1.530 10.838 9.580 1.00 96.00 155 SER A O 1
ATOM 1224 N N . GLU A 1 156 ? -0.097 12.536 9.821 1.00 95.88 156 GLU A N 1
ATOM 1225 C CA . GLU A 1 156 ? 0.614 12.287 8.572 1.00 95.88 156 GLU A CA 1
ATOM 1226 C C . GLU A 1 156 ? 1.257 10.887 8.535 1.00 95.88 156 GLU A C 1
ATOM 1228 O O . GLU A 1 156 ? 1.337 10.276 7.471 1.00 95.88 156 GLU A O 1
ATOM 1233 N N . TYR A 1 157 ? 1.625 10.322 9.691 1.00 96.69 157 TYR A N 1
ATOM 1234 C CA . TYR A 1 157 ? 2.199 8.974 9.805 1.00 96.69 157 TYR A CA 1
ATOM 1235 C C . TYR A 1 157 ? 1.152 7.856 9.724 1.00 96.69 157 TYR A C 1
ATOM 1237 O O . TYR A 1 157 ? 1.500 6.703 9.455 1.00 96.69 157 TYR A O 1
ATOM 1245 N N . THR A 1 158 ? -0.129 8.173 9.940 1.00 95.81 158 THR A N 1
ATOM 1246 C CA . THR A 1 158 ? -1.226 7.242 9.650 1.00 95.81 158 THR A CA 1
ATOM 12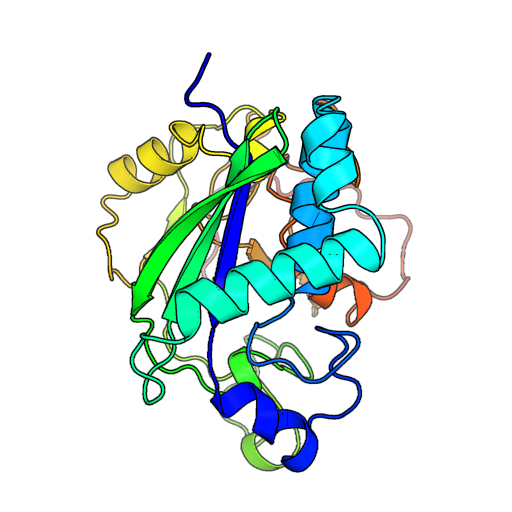47 C C . THR A 1 158 ? -1.739 7.388 8.222 1.00 95.81 158 THR A C 1
ATOM 1249 O O . THR A 1 158 ? -2.191 6.414 7.638 1.00 95.81 158 THR A O 1
ATOM 1252 N N . HIS A 1 159 ? -1.609 8.570 7.620 1.00 96.50 159 HIS A N 1
ATOM 1253 C CA . HIS A 1 159 ? -2.042 8.831 6.244 1.00 96.50 159 HIS A CA 1
ATOM 1254 C C . HIS A 1 159 ? -1.049 8.352 5.179 1.00 96.50 159 HIS A C 1
ATOM 1256 O O . HIS A 1 159 ? -1.444 7.821 4.137 1.00 96.50 159 HIS A O 1
ATOM 1262 N N . TYR A 1 160 ? 0.248 8.541 5.429 1.00 96.81 160 TYR A N 1
ATOM 1263 C CA . TYR A 1 160 ? 1.320 8.109 4.540 1.00 96.81 160 TYR A CA 1
ATOM 1264 C C . TYR A 1 160 ? 2.094 6.941 5.146 1.00 96.81 160 TYR A C 1
ATOM 1266 O O . TYR A 1 160 ? 2.313 6.846 6.354 1.00 96.81 160 TYR A O 1
ATOM 1274 N N . LYS A 1 161 ? 2.583 6.059 4.277 1.00 96.44 161 LYS A N 1
ATOM 1275 C CA . LYS A 1 161 ? 3.293 4.854 4.694 1.00 96.44 161 LYS A CA 1
ATOM 1276 C C . LYS A 1 161 ? 4.754 5.183 5.014 1.00 96.44 161 LYS A C 1
ATOM 1278 O O . LYS A 1 161 ? 5.561 5.387 4.109 1.00 96.44 161 LYS A O 1
ATOM 1283 N N . THR A 1 162 ? 5.094 5.237 6.302 1.00 96.94 162 THR A N 1
ATOM 1284 C CA . THR A 1 162 ? 6.425 5.652 6.788 1.00 96.94 162 THR A CA 1
ATOM 1285 C C . THR A 1 162 ? 7.012 4.695 7.824 1.00 96.94 162 THR A C 1
ATOM 1287 O O . THR A 1 162 ? 6.300 3.857 8.371 1.00 96.94 162 THR A O 1
ATOM 1290 N N . THR A 1 163 ? 8.313 4.801 8.099 1.00 96.06 163 THR A N 1
ATOM 1291 C CA . THR A 1 163 ? 8.986 3.993 9.131 1.00 96.06 163 THR A CA 1
ATOM 1292 C C . THR A 1 163 ? 8.543 4.320 10.558 1.00 96.06 163 THR A C 1
ATOM 1294 O O . THR A 1 163 ? 8.818 3.531 11.456 1.00 96.06 163 THR A O 1
ATOM 1297 N N . ILE A 1 164 ? 7.796 5.408 10.778 1.00 96.50 164 ILE A N 1
ATOM 1298 C CA . ILE A 1 164 ? 7.174 5.712 12.072 1.00 96.50 164 ILE A CA 1
ATOM 1299 C C . ILE A 1 164 ? 5.896 4.881 12.190 1.00 96.50 164 ILE A C 1
ATOM 1301 O O . ILE A 1 164 ? 4.872 5.187 11.576 1.00 96.50 164 ILE A O 1
ATOM 1305 N N . ARG A 1 165 ? 5.993 3.776 12.938 1.00 95.56 165 ARG A N 1
ATOM 1306 C CA . ARG A 1 165 ? 4.960 2.731 12.994 1.00 95.56 165 ARG A CA 1
ATOM 1307 C C . ARG A 1 165 ? 4.536 2.316 14.398 1.00 95.56 165 ARG A C 1
ATOM 1309 O O . ARG A 1 165 ? 3.739 1.390 14.517 1.00 95.56 165 ARG A O 1
ATOM 1316 N N . ASP A 1 166 ? 4.973 3.024 15.435 1.00 96.88 166 ASP A N 1
ATOM 1317 C CA . ASP A 1 166 ? 4.704 2.671 16.837 1.00 96.88 166 ASP A CA 1
ATOM 1318 C C . ASP A 1 166 ? 3.212 2.461 17.139 1.00 96.88 166 ASP A C 1
ATOM 1320 O O . ASP A 1 166 ? 2.854 1.571 17.913 1.00 96.88 166 ASP A O 1
ATOM 1324 N N . MET A 1 167 ? 2.321 3.227 16.494 1.00 97.19 167 MET A N 1
ATOM 1325 C CA . MET A 1 167 ? 0.870 3.042 16.621 1.00 97.19 167 MET A CA 1
ATOM 1326 C C . MET A 1 167 ? 0.412 1.668 16.108 1.00 97.19 167 MET A C 1
ATOM 1328 O O . MET A 1 167 ? -0.361 0.984 16.780 1.00 97.19 167 MET A O 1
ATOM 1332 N N . TYR A 1 168 ? 0.936 1.224 14.963 1.00 96.81 168 TYR A N 1
ATOM 1333 C CA . TYR A 1 168 ? 0.625 -0.077 14.371 1.00 96.81 168 TYR A CA 1
ATOM 1334 C C . TYR A 1 168 ? 1.294 -1.216 15.137 1.00 96.81 168 TYR A C 1
ATOM 1336 O O . TYR A 1 168 ? 0.660 -2.236 15.407 1.00 96.81 168 TYR A O 1
ATOM 1344 N N . ASP A 1 169 ? 2.560 -1.048 15.510 1.00 97.12 169 ASP A N 1
ATOM 1345 C CA . ASP A 1 169 ? 3.327 -2.078 16.211 1.00 97.12 169 ASP A CA 1
ATOM 1346 C C . ASP A 1 169 ? 2.777 -2.286 17.630 1.00 97.12 169 ASP A C 1
ATOM 1348 O O . ASP A 1 169 ? 2.612 -3.423 18.084 1.00 97.12 169 ASP A O 1
ATOM 1352 N N . GLY A 1 170 ? 2.366 -1.201 18.294 1.00 97.94 170 GLY A N 1
ATOM 1353 C CA . GLY A 1 170 ? 1.617 -1.240 19.545 1.00 97.94 170 GLY A CA 1
ATOM 1354 C C . GLY A 1 170 ? 0.272 -1.958 19.409 1.00 97.94 170 GLY A C 1
ATOM 1355 O O . GLY A 1 170 ? -0.030 -2.824 20.234 1.00 97.94 170 GLY A O 1
ATOM 1356 N N . ALA A 1 171 ? -0.506 -1.662 18.358 1.00 97.88 171 ALA A N 1
ATOM 1357 C CA . ALA A 1 171 ? -1.790 -2.323 18.093 1.00 97.88 171 ALA A CA 1
ATOM 1358 C C . ALA A 1 171 ? -1.615 -3.836 17.919 1.00 97.88 171 ALA A C 1
ATOM 1360 O O . ALA A 1 171 ? -2.291 -4.634 18.571 1.00 97.88 171 ALA A O 1
ATOM 1361 N N . ARG A 1 172 ? -0.637 -4.245 17.101 1.00 97.50 172 ARG A N 1
ATOM 1362 C CA . ARG A 1 172 ? -0.308 -5.660 16.869 1.00 97.50 172 ARG A CA 1
ATOM 1363 C C . ARG A 1 172 ? 0.153 -6.357 18.144 1.00 97.50 172 ARG A C 1
ATOM 1365 O O . ARG A 1 172 ? -0.255 -7.489 18.392 1.00 97.50 172 ARG A O 1
ATOM 1372 N N . LYS A 1 173 ? 0.956 -5.680 18.974 1.00 97.88 173 LYS A N 1
ATOM 1373 C CA . LYS A 1 173 ? 1.415 -6.204 20.269 1.00 97.88 173 LYS A CA 1
ATOM 1374 C C . LYS A 1 173 ? 0.252 -6.428 21.237 1.00 97.88 173 LYS A C 1
ATOM 1376 O O . LYS A 1 173 ? 0.172 -7.502 21.829 1.00 97.88 173 LYS A O 1
ATOM 1381 N N . ARG A 1 174 ? -0.664 -5.460 21.378 1.00 97.44 174 ARG A N 1
ATOM 1382 C CA . ARG A 1 174 ? -1.877 -5.597 22.213 1.00 97.44 174 ARG A CA 1
ATOM 1383 C C . ARG A 1 174 ? -2.780 -6.727 21.723 1.00 97.44 174 ARG A C 1
ATOM 1385 O O . ARG A 1 174 ? -3.302 -7.485 22.532 1.00 97.44 174 ARG A O 1
ATOM 1392 N N . ALA A 1 175 ? -2.897 -6.867 20.406 1.00 96.12 175 ALA A N 1
ATOM 1393 C CA . ALA A 1 175 ? -3.667 -7.915 19.750 1.00 96.12 175 ALA A CA 1
ATOM 1394 C C . ALA A 1 175 ? -2.935 -9.275 19.676 1.00 96.12 175 ALA A C 1
ATOM 1396 O O . ALA A 1 175 ? -3.474 -10.231 19.122 1.00 96.12 175 ALA A O 1
ATOM 1397 N N . GLN A 1 176 ? -1.719 -9.370 20.233 1.00 96.88 176 GLN A N 1
ATOM 1398 C CA . GLN A 1 176 ? -0.889 -10.580 20.272 1.00 96.88 176 GLN A CA 1
ATOM 1399 C C . GLN A 1 176 ? -0.628 -11.209 18.891 1.00 96.88 176 GLN A C 1
ATOM 1401 O O . GLN A 1 176 ? -0.514 -12.428 18.774 1.00 96.88 176 GLN A O 1
ATOM 1406 N N . ILE A 1 177 ? -0.516 -10.382 17.848 1.00 94.81 177 ILE A N 1
ATOM 1407 C CA . ILE A 1 177 ? -0.277 -10.842 16.474 1.00 94.81 177 ILE A CA 1
ATOM 1408 C C . ILE A 1 177 ? 1.217 -11.085 16.258 1.00 94.81 177 ILE A C 1
ATOM 1410 O O . ILE A 1 177 ? 2.035 -10.170 16.400 1.00 94.81 177 ILE A O 1
ATOM 1414 N N . ARG A 1 178 ? 1.573 -12.299 15.838 1.00 93.94 178 ARG A N 1
ATOM 1415 C CA . ARG A 1 178 ? 2.935 -12.691 15.451 1.00 93.94 178 ARG A CA 1
ATOM 1416 C C . ARG A 1 178 ? 3.099 -12.695 13.924 1.00 93.94 178 ARG A C 1
ATOM 1418 O O . ARG A 1 178 ? 2.109 -12.748 13.192 1.00 93.94 178 ARG A O 1
ATOM 1425 N N . PRO A 1 179 ? 4.335 -12.605 13.401 1.00 86.19 179 PRO A N 1
ATOM 1426 C CA . PRO A 1 179 ? 4.582 -12.811 11.976 1.00 86.19 179 PRO A CA 1
ATOM 1427 C C . PRO A 1 179 ? 4.038 -14.169 11.508 1.00 86.19 179 PRO A C 1
ATOM 1429 O O . PRO A 1 179 ? 4.296 -15.184 12.148 1.00 86.19 179 PRO A O 1
ATOM 1432 N N . GLY A 1 180 ? 3.291 -14.177 10.402 1.00 84.19 180 GLY A N 1
ATOM 1433 C CA . GLY A 1 180 ? 2.674 -15.385 9.838 1.00 84.19 180 GLY A CA 1
ATOM 1434 C C . GLY A 1 180 ? 1.280 -15.721 10.378 1.00 84.19 180 GLY A C 1
ATOM 1435 O O . GLY A 1 180 ? 0.586 -16.532 9.767 1.00 84.19 180 GLY A O 1
ATOM 1436 N N . ASP A 1 181 ? 0.831 -15.080 11.461 1.00 88.69 181 ASP A N 1
ATOM 1437 C CA . ASP A 1 181 ? -0.523 -15.282 11.972 1.00 88.69 181 ASP A CA 1
ATOM 1438 C C . ASP A 1 181 ? -1.570 -14.837 10.942 1.00 88.69 181 ASP A C 1
ATOM 1440 O O . ASP A 1 181 ? -1.493 -13.744 10.372 1.00 88.69 181 ASP A O 1
ATOM 1444 N N . LYS A 1 182 ? -2.620 -15.647 10.779 1.00 88.62 182 LYS A N 1
ATOM 1445 C CA . LYS A 1 182 ? -3.842 -15.272 10.052 1.00 88.62 182 LYS A CA 1
ATOM 1446 C C . LYS A 1 182 ? -4.731 -14.389 10.933 1.00 88.62 182 LYS A C 1
ATOM 1448 O O . LYS A 1 182 ? -5.888 -14.704 11.187 1.00 88.62 182 LYS A O 1
ATOM 1453 N N . LYS A 1 183 ? -4.158 -13.305 11.457 1.00 92.69 183 LYS A N 1
ATOM 1454 C CA . LYS A 1 183 ? -4.836 -12.342 12.324 1.00 92.69 183 LYS A CA 1
ATOM 1455 C C . LYS A 1 183 ? -4.527 -10.914 11.905 1.00 92.69 183 LYS A C 1
ATOM 1457 O O . LYS A 1 183 ? -3.419 -10.617 11.459 1.00 92.69 183 LYS A O 1
ATOM 1462 N N . GLU A 1 184 ? -5.486 -10.024 12.098 1.00 94.12 184 GLU A N 1
ATOM 1463 C CA . GLU A 1 184 ? -5.323 -8.593 11.864 1.00 94.12 184 GLU A CA 1
ATOM 1464 C C . GLU A 1 184 ? -6.008 -7.789 12.971 1.00 94.12 184 GLU A C 1
ATOM 1466 O O . GLU A 1 184 ? -6.988 -8.224 13.575 1.00 94.12 184 GLU A O 1
ATOM 1471 N N . VAL A 1 185 ? -5.479 -6.598 13.237 1.00 96.00 185 VAL A N 1
ATOM 1472 C CA . VAL A 1 185 ? -6.067 -5.638 14.168 1.00 96.00 185 VAL A CA 1
ATOM 1473 C C . VAL A 1 185 ? -6.495 -4.385 13.417 1.00 96.00 185 VAL A C 1
ATOM 1475 O O . VAL A 1 185 ? -5.713 -3.808 12.661 1.00 96.00 185 VAL A O 1
ATOM 1478 N N . LEU A 1 186 ? -7.743 -3.972 13.627 1.00 97.38 186 LEU A N 1
ATOM 1479 C CA . LEU A 1 186 ? -8.307 -2.732 13.109 1.00 97.38 186 LEU A CA 1
ATOM 1480 C C . LEU A 1 186 ? -8.039 -1.584 14.079 1.00 97.38 186 LEU A C 1
ATOM 1482 O O . LEU A 1 186 ? -8.380 -1.670 15.259 1.00 97.38 186 LEU A O 1
ATOM 1486 N N . LEU A 1 187 ? -7.471 -0.496 13.566 1.00 97.50 187 LEU A N 1
ATOM 1487 C CA . LEU A 1 187 ? -7.220 0.726 14.319 1.00 97.50 187 LEU A CA 1
ATOM 1488 C C . LEU A 1 187 ? -8.477 1.601 14.324 1.00 97.50 187 LEU A C 1
ATOM 1490 O O . LEU A 1 187 ? -9.175 1.725 13.311 1.00 97.50 187 LEU A O 1
ATOM 1494 N N . VAL A 1 188 ? -8.741 2.232 15.465 1.00 96.25 188 VAL A N 1
ATOM 1495 C CA . VAL A 1 188 ? -9.889 3.121 15.686 1.00 96.25 188 VAL A CA 1
ATOM 1496 C C . VAL A 1 188 ? -9.376 4.503 16.056 1.00 96.25 188 VAL A C 1
ATOM 1498 O O . VAL A 1 188 ? -8.499 4.616 16.908 1.00 96.25 188 VAL A O 1
ATOM 1501 N N . ASN A 1 189 ? -9.909 5.556 15.441 1.00 95.62 189 ASN A N 1
ATOM 1502 C CA . ASN A 1 189 ? -9.502 6.922 15.756 1.00 95.62 189 ASN A CA 1
ATOM 1503 C C . ASN A 1 189 ? -10.176 7.480 17.017 1.00 95.62 189 ASN A C 1
ATOM 1505 O O . ASN A 1 189 ? -11.040 6.846 17.625 1.00 95.62 189 ASN A O 1
ATOM 1509 N N . ASP A 1 190 ? -9.785 8.697 17.398 1.00 94.69 190 ASP A N 1
ATOM 1510 C CA . ASP A 1 190 ? -10.289 9.394 18.588 1.00 94.69 190 ASP A CA 1
ATOM 1511 C C . ASP A 1 190 ? -11.822 9.556 18.597 1.00 94.69 190 ASP A C 1
ATOM 1513 O O . ASP A 1 190 ? -12.454 9.415 19.651 1.00 94.69 190 ASP A O 1
ATOM 1517 N N . ASP A 1 191 ? -12.425 9.708 17.415 1.00 92.06 191 ASP A N 1
ATOM 1518 C CA . ASP A 1 191 ? -13.874 9.821 17.205 1.00 92.06 191 ASP A CA 1
ATOM 1519 C C . ASP A 1 191 ? -14.610 8.465 17.279 1.00 92.06 191 ASP A C 1
ATOM 1521 O O . ASP A 1 191 ? -15.835 8.412 17.193 1.00 92.06 191 ASP A O 1
ATOM 1525 N N . GLY A 1 192 ? -13.884 7.353 17.434 1.00 91.88 192 GLY A N 1
ATOM 1526 C CA . GLY A 1 192 ? -14.457 6.008 17.460 1.00 91.88 192 GLY A CA 1
ATOM 1527 C C . GLY A 1 192 ? -14.677 5.390 16.076 1.00 91.88 192 GLY 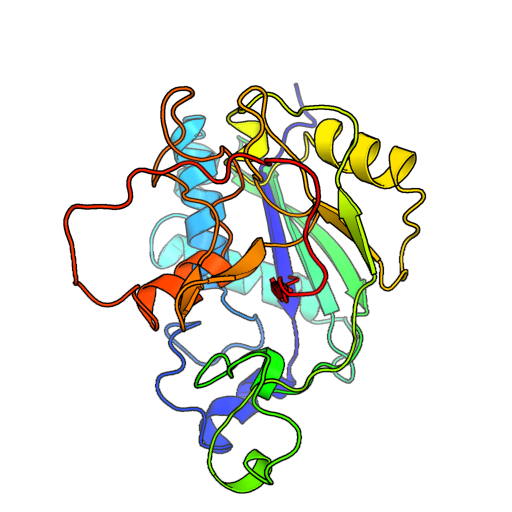A C 1
ATOM 1528 O O . GLY A 1 192 ? -15.370 4.380 15.978 1.00 91.88 192 GLY A O 1
ATOM 1529 N N . HIS A 1 193 ? -14.102 5.962 15.012 1.00 92.25 193 HIS A N 1
ATOM 1530 C CA . HIS A 1 193 ? -14.201 5.411 13.659 1.00 92.25 193 HIS A CA 1
ATOM 1531 C C . HIS A 1 193 ? -13.069 4.452 13.327 1.00 92.25 193 HIS A C 1
ATOM 1533 O O . HIS A 1 193 ? -11.904 4.744 13.589 1.00 92.25 193 HIS A O 1
ATOM 1539 N N . ILE A 1 194 ? -13.398 3.360 12.636 1.00 95.00 194 ILE A N 1
ATOM 1540 C CA . ILE A 1 194 ? -12.388 2.474 12.049 1.00 95.00 194 ILE A CA 1
ATOM 1541 C C . ILE A 1 194 ? -11.578 3.246 10.996 1.00 95.00 194 ILE A C 1
ATOM 1543 O O . ILE A 1 194 ? -12.145 3.905 10.116 1.00 95.00 194 ILE A O 1
ATOM 1547 N N . MET A 1 195 ? -10.252 3.143 11.098 1.00 94.44 195 MET A N 1
ATOM 1548 C CA . MET A 1 195 ? -9.276 3.765 10.203 1.00 94.44 195 MET A CA 1
ATOM 1549 C C . MET A 1 195 ? -8.850 2.795 9.100 1.00 94.44 195 MET A C 1
ATOM 1551 O O . MET A 1 195 ? -9.156 3.004 7.929 1.00 94.44 195 MET A O 1
ATOM 1555 N N . GLU A 1 196 ? -8.152 1.733 9.495 1.00 94.94 196 GLU A N 1
ATOM 1556 C CA . GLU A 1 196 ? -7.549 0.702 8.651 1.00 94.94 196 GLU A CA 1
ATOM 1557 C C . GLU A 1 196 ? -7.126 -0.500 9.520 1.00 94.94 196 GLU A C 1
ATOM 1559 O O . GLU A 1 196 ? -7.317 -0.474 10.737 1.00 94.94 196 GLU A O 1
ATOM 1564 N N . GLY A 1 197 ? -6.568 -1.550 8.917 1.00 95.19 197 GLY A N 1
ATOM 1565 C CA . GLY A 1 197 ? -5.849 -2.604 9.636 1.00 95.19 197 GLY A CA 1
ATOM 1566 C C . GLY A 1 197 ? -4.366 -2.263 9.810 1.00 95.19 197 GLY A C 1
ATOM 1567 O O . GLY A 1 197 ? -3.847 -1.368 9.149 1.00 95.19 197 GLY A O 1
ATOM 1568 N N . SER A 1 198 ? -3.638 -2.992 10.660 1.00 95.31 198 SER A N 1
ATOM 1569 C CA . SER A 1 198 ? -2.218 -2.689 10.915 1.00 95.31 198 SER A CA 1
ATOM 1570 C C . SER A 1 198 ? -1.308 -2.805 9.680 1.00 95.31 198 SER A C 1
ATOM 1572 O O . SER A 1 198 ? -0.255 -2.150 9.604 1.00 95.31 198 SER A O 1
ATOM 1574 N N . ILE A 1 199 ? -1.708 -3.639 8.712 1.00 91.94 199 ILE A N 1
ATOM 1575 C CA . ILE A 1 199 ? -1.026 -3.842 7.428 1.00 91.94 199 ILE A CA 1
ATOM 1576 C C . ILE A 1 199 ? -1.998 -3.922 6.234 1.00 91.94 199 ILE A C 1
ATOM 1578 O O . ILE A 1 199 ? -1.587 -4.318 5.142 1.00 91.94 199 ILE A O 1
ATOM 1582 N N . SER A 1 200 ? -3.272 -3.562 6.413 1.00 91.00 200 SER A N 1
ATOM 1583 C CA . SER A 1 200 ? -4.335 -3.859 5.447 1.00 91.00 200 SER A CA 1
ATOM 1584 C C . SER A 1 200 ? -5.401 -2.769 5.348 1.00 91.00 200 SER A C 1
ATOM 1586 O O . SER A 1 200 ? -5.611 -1.979 6.266 1.00 91.00 200 SER A O 1
ATOM 1588 N N . THR A 1 201 ? -6.114 -2.738 4.221 1.00 90.50 201 THR A N 1
ATOM 1589 C CA . THR A 1 201 ? -7.304 -1.891 4.059 1.00 90.50 201 THR A CA 1
ATOM 1590 C C . THR A 1 201 ? -8.576 -2.720 4.261 1.00 90.50 201 THR A C 1
ATOM 1592 O O . THR A 1 201 ? -8.766 -3.700 3.534 1.00 90.50 201 THR A O 1
ATOM 1595 N N . PRO A 1 202 ? -9.468 -2.325 5.191 1.00 92.00 202 PRO A N 1
ATOM 1596 C CA . PRO A 1 202 ? -10.723 -3.019 5.425 1.00 92.00 202 PRO A CA 1
ATOM 1597 C C . PRO A 1 202 ? -11.836 -2.572 4.471 1.00 92.00 202 PRO A C 1
ATOM 1599 O O . PRO A 1 202 ? -12.014 -1.381 4.194 1.00 92.00 202 PRO A O 1
ATOM 1602 N N . TYR A 1 203 ? -12.634 -3.544 4.034 1.00 89.69 203 TYR A N 1
ATOM 1603 C CA . TYR A 1 203 ? -13.877 -3.353 3.293 1.00 89.69 203 TYR A CA 1
ATOM 1604 C C . TYR A 1 203 ? -15.017 -4.053 4.026 1.00 89.69 203 TYR A C 1
ATOM 1606 O O . TYR A 1 203 ? -14.979 -5.259 4.245 1.00 89.69 203 TYR A O 1
ATOM 1614 N N . PHE A 1 204 ? -16.052 -3.304 4.375 1.00 89.50 204 PHE A N 1
ATOM 1615 C CA . PHE A 1 204 ? -17.227 -3.777 5.093 1.00 89.50 204 PHE A CA 1
ATOM 1616 C C . PHE A 1 204 ? -18.407 -3.914 4.141 1.00 89.50 204 PHE A C 1
ATOM 1618 O O . PHE A 1 204 ? -18.647 -3.036 3.313 1.00 89.50 204 PHE A O 1
ATOM 1625 N N . TRP A 1 205 ? -19.187 -4.980 4.276 1.00 85.38 205 TRP A N 1
ATOM 1626 C CA . TRP A 1 205 ? -20.439 -5.104 3.535 1.00 85.38 205 TRP A CA 1
ATOM 1627 C C . TRP A 1 205 ? -21.575 -4.361 4.245 1.00 85.38 205 TRP A C 1
ATOM 1629 O O . TRP A 1 205 ? -21.908 -4.651 5.398 1.00 85.38 205 TRP A O 1
ATOM 1639 N N . ARG A 1 206 ? -22.174 -3.375 3.568 1.00 85.69 206 ARG A N 1
ATOM 1640 C CA . ARG A 1 206 ? -23.233 -2.505 4.102 1.00 85.69 206 ARG A CA 1
ATOM 1641 C C . ARG A 1 206 ? -24.215 -2.122 3.006 1.00 85.69 206 ARG A C 1
ATOM 1643 O O . ARG A 1 206 ? -23.805 -1.653 1.951 1.00 85.69 206 ARG A O 1
ATOM 1650 N N . GLY A 1 207 ? -25.514 -2.280 3.263 1.00 85.19 207 GLY A N 1
ATOM 1651 C CA . GLY A 1 207 ? -26.556 -1.850 2.321 1.00 85.19 207 GLY A CA 1
ATOM 1652 C C . GLY A 1 207 ? -26.390 -2.439 0.915 1.00 85.19 207 GLY A C 1
ATOM 1653 O O . GLY A 1 207 ? -26.561 -1.723 -0.066 1.00 85.19 207 GLY A O 1
ATOM 1654 N N . GLY A 1 208 ? -25.981 -3.710 0.820 1.00 83.75 208 GLY A N 1
ATOM 1655 C CA . GLY A 1 208 ? -25.801 -4.410 -0.456 1.00 83.75 208 GLY A CA 1
ATOM 1656 C C . GLY A 1 208 ? -24.532 -4.050 -1.238 1.00 83.75 208 GLY A C 1
ATOM 1657 O O . GLY A 1 208 ? -24.430 -4.415 -2.405 1.00 83.75 208 GLY A O 1
ATOM 1658 N N . LYS A 1 209 ? -23.572 -3.339 -0.633 1.00 85.69 209 LYS A N 1
ATOM 1659 C CA . LYS A 1 209 ? -22.305 -2.967 -1.277 1.00 85.69 209 LYS A CA 1
ATOM 1660 C C . LYS A 1 209 ? -21.121 -3.034 -0.318 1.00 85.69 209 LYS A C 1
ATOM 1662 O O . LYS A 1 209 ? -21.282 -2.942 0.899 1.00 85.69 209 LYS A O 1
ATOM 1667 N N . TRP A 1 210 ? -19.922 -3.138 -0.880 1.00 84.44 210 TRP A N 1
ATOM 1668 C CA . TRP A 1 210 ? -18.679 -2.964 -0.136 1.00 84.44 210 TRP A CA 1
ATOM 1669 C C . TRP A 1 210 ? -18.407 -1.477 0.106 1.00 84.44 210 TRP A C 1
ATOM 1671 O O . TRP A 1 210 ? -18.491 -0.659 -0.811 1.00 84.44 210 TRP A O 1
ATOM 1681 N N . VAL A 1 211 ? -18.077 -1.123 1.346 1.00 88.81 211 VAL A N 1
ATOM 1682 C CA . VAL A 1 211 ? -17.663 0.223 1.756 1.00 88.81 211 VAL A CA 1
ATOM 1683 C C . VAL A 1 211 ? -16.339 0.143 2.506 1.00 88.81 211 VAL A C 1
ATOM 1685 O O . VAL A 1 211 ? -16.089 -0.810 3.232 1.00 88.81 211 VAL A O 1
ATOM 1688 N N . THR A 1 212 ? -15.483 1.143 2.353 1.00 91.25 212 THR A N 1
ATOM 1689 C CA . THR A 1 212 ? -14.192 1.236 3.051 1.00 91.25 212 THR A CA 1
ATOM 1690 C C . THR A 1 212 ? -14.114 2.585 3.771 1.00 91.25 212 THR A C 1
ATOM 1692 O O . THR A 1 212 ? -14.767 3.530 3.308 1.00 91.25 212 THR A O 1
ATOM 1695 N N . PRO A 1 213 ? -13.377 2.714 4.892 1.00 93.06 213 PRO A N 1
ATOM 1696 C CA . PRO A 1 213 ? -13.224 3.994 5.571 1.00 93.06 213 PRO A CA 1
ATOM 1697 C C . PRO A 1 213 ? -12.817 5.138 4.616 1.00 93.06 213 PRO A C 1
ATOM 1699 O O . PRO A 1 213 ? -11.993 4.950 3.705 1.00 93.06 213 PRO A O 1
ATOM 1702 N N . PRO A 1 214 ? -13.407 6.339 4.773 1.00 91.69 214 PRO A N 1
ATOM 1703 C CA . PRO A 1 214 ? -13.067 7.487 3.945 1.00 91.69 214 PRO A CA 1
ATOM 1704 C C . PRO A 1 214 ? -11.649 7.972 4.256 1.00 91.69 214 PRO A C 1
ATOM 1706 O O . PRO A 1 214 ? -11.263 8.114 5.413 1.00 91.69 214 PRO A O 1
ATOM 1709 N N . ILE A 1 215 ? -10.892 8.283 3.210 1.00 89.50 215 ILE A N 1
ATOM 1710 C CA . ILE A 1 215 ? -9.536 8.836 3.293 1.00 89.50 215 ILE A CA 1
ATOM 1711 C C . ILE A 1 215 ? -9.494 9.991 2.300 1.00 89.50 215 ILE A C 1
ATOM 1713 O O . ILE A 1 215 ? -9.939 9.832 1.159 1.00 89.50 215 ILE A O 1
ATOM 1717 N N . SER A 1 216 ? -9.057 11.163 2.756 1.00 87.25 216 SER A N 1
ATOM 1718 C CA . SER A 1 216 ? -8.857 12.328 1.893 1.00 87.25 216 SER A CA 1
ATOM 1719 C C . SER A 1 216 ? -7.670 12.093 0.957 1.00 87.25 216 SER A C 1
ATOM 1721 O O . SER A 1 216 ? -6.849 11.215 1.188 1.00 87.25 216 SER A O 1
ATOM 1723 N N . LYS A 1 217 ? -7.563 12.855 -0.133 1.00 84.69 217 LYS A N 1
ATOM 1724 C CA . LYS A 1 217 ? -6.395 12.748 -1.022 1.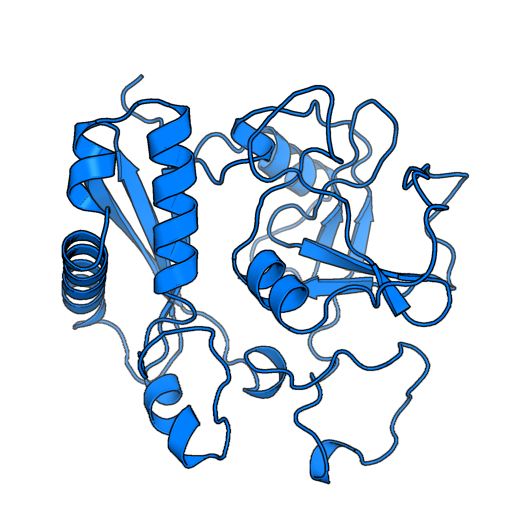00 84.69 217 LYS A CA 1
ATOM 1725 C C . LYS A 1 217 ? -5.118 13.196 -0.302 1.00 84.69 217 LYS A C 1
ATOM 1727 O O . LYS A 1 217 ? -4.108 12.499 -0.326 1.00 84.69 217 LYS A O 1
ATOM 1732 N N . ASP A 1 218 ? -5.215 14.334 0.372 1.00 89.31 218 ASP A N 1
ATOM 1733 C CA . ASP A 1 218 ? -4.142 14.938 1.149 1.00 89.31 218 ASP A CA 1
ATOM 1734 C C . ASP A 1 218 ? -4.467 14.826 2.640 1.00 89.31 218 ASP A C 1
ATOM 1736 O O . ASP A 1 218 ? -5.641 14.845 3.036 1.00 89.31 218 ASP A O 1
ATOM 1740 N N . PHE A 1 219 ? -3.437 14.697 3.473 1.00 92.50 219 PHE A N 1
ATOM 1741 C CA . PHE A 1 219 ? -3.629 14.631 4.917 1.00 92.50 219 PHE A CA 1
ATOM 1742 C C . PHE A 1 219 ? -4.192 15.954 5.454 1.00 92.50 219 PHE A C 1
ATOM 1744 O O . PHE A 1 219 ? -3.603 17.019 5.270 1.00 92.50 219 PHE A O 1
ATOM 1751 N N . THR A 1 220 ? -5.313 15.870 6.173 1.00 88.44 220 THR A N 1
ATOM 1752 C CA . THR A 1 220 ? -5.789 16.933 7.062 1.00 88.44 220 THR A CA 1
ATOM 1753 C C . THR A 1 220 ? -6.352 16.287 8.324 1.00 88.44 220 THR A C 1
ATOM 1755 O O . THR A 1 220 ? -7.082 15.300 8.240 1.00 88.44 220 THR A O 1
ATOM 1758 N N . ALA A 1 221 ? -6.074 16.852 9.500 1.00 86.88 221 ALA A N 1
ATOM 1759 C CA . ALA A 1 221 ? -6.581 16.294 10.758 1.00 86.88 221 ALA A CA 1
ATOM 1760 C C . ALA A 1 221 ? -8.128 16.256 10.817 1.00 86.88 221 ALA A C 1
ATOM 1762 O O . ALA A 1 221 ? -8.722 15.394 11.470 1.00 86.88 221 ALA A O 1
ATOM 1763 N N . ALA A 1 222 ? -8.791 17.168 10.099 1.00 87.31 222 ALA A N 1
ATOM 1764 C CA . ALA A 1 222 ? -10.240 17.343 10.123 1.00 87.31 222 ALA A CA 1
ATOM 1765 C C . ALA A 1 222 ? -11.022 16.409 9.179 1.00 87.31 222 ALA A C 1
ATOM 1767 O O . ALA A 1 222 ? -12.236 16.288 9.333 1.00 87.31 222 ALA A O 1
ATOM 1768 N N . GLN A 1 223 ? -10.379 15.764 8.198 1.00 87.56 223 GLN A N 1
ATOM 1769 C CA . GLN A 1 223 ? -11.072 14.961 7.182 1.00 87.56 223 GLN A CA 1
ATOM 1770 C C . GLN A 1 223 ? -10.679 13.483 7.226 1.00 87.56 223 GLN A C 1
ATOM 1772 O O . GLN A 1 223 ? -9.579 13.118 7.628 1.00 87.56 223 GLN A O 1
ATOM 1777 N N . GLY A 1 224 ? -11.598 12.631 6.764 1.00 88.31 224 GLY A N 1
ATOM 1778 C CA . GLY A 1 224 ? -11.397 11.185 6.690 1.00 88.31 224 GLY A CA 1
ATOM 1779 C C . GLY A 1 224 ? -11.317 10.491 8.054 1.00 88.31 224 GLY A C 1
ATOM 1780 O O . GLY A 1 224 ? -11.369 11.110 9.120 1.00 88.31 224 GLY A O 1
ATOM 1781 N N . SER A 1 225 ? -11.189 9.167 8.005 1.00 90.56 225 SER A N 1
ATOM 1782 C CA . SER A 1 225 ? -10.928 8.337 9.181 1.00 90.56 225 SER A CA 1
ATOM 1783 C C . SER A 1 225 ? -9.458 8.382 9.605 1.00 90.56 225 SER A C 1
ATOM 1785 O O . SER A 1 225 ? -9.171 8.078 10.756 1.00 90.56 225 SER A O 1
ATOM 1787 N N . GLY A 1 226 ? -8.551 8.805 8.715 1.00 90.50 226 GLY A N 1
ATOM 1788 C CA . GLY A 1 226 ? -7.122 8.999 8.985 1.00 90.50 226 GLY A CA 1
ATOM 1789 C C . GLY A 1 226 ? -6.226 7.784 8.744 1.00 90.50 226 GLY A C 1
ATOM 1790 O O . GLY A 1 226 ? -5.101 7.790 9.228 1.00 90.50 226 GLY A O 1
ATOM 1791 N N . GLY A 1 227 ? -6.709 6.756 8.041 1.00 89.81 227 GLY A N 1
ATOM 1792 C CA . GLY A 1 227 ? -5.865 5.646 7.588 1.00 89.81 227 GLY A CA 1
ATOM 1793 C C . GLY A 1 227 ? -5.053 5.974 6.326 1.00 89.81 227 GLY A C 1
ATOM 1794 O O . GLY A 1 227 ? -5.196 7.052 5.747 1.00 89.81 227 GLY A O 1
ATOM 1795 N N . ASN A 1 228 ? -4.252 5.011 5.871 1.00 92.19 228 ASN A N 1
ATOM 1796 C CA . ASN A 1 228 ? -3.362 5.122 4.723 1.00 92.19 228 ASN A CA 1
ATOM 1797 C C . ASN A 1 228 ? -4.107 5.163 3.389 1.00 92.19 228 ASN A C 1
ATOM 1799 O O . ASN A 1 228 ? -4.972 4.327 3.112 1.00 92.19 228 ASN A O 1
ATOM 1803 N N . ASP A 1 229 ? -3.650 6.019 2.475 1.00 84.88 229 ASP A N 1
ATOM 1804 C CA . ASP A 1 229 ? -4.057 5.964 1.066 1.00 84.88 229 ASP A CA 1
ATOM 1805 C C . ASP A 1 229 ? -3.373 4.783 0.335 1.00 84.88 229 ASP A C 1
ATOM 1807 O O . ASP A 1 229 ? -2.406 4.930 -0.419 1.00 84.88 229 ASP A O 1
ATOM 1811 N N . GLY A 1 230 ? -3.825 3.564 0.653 1.00 85.25 230 GLY A N 1
ATOM 1812 C CA . GLY A 1 230 ? -3.270 2.298 0.169 1.00 85.25 230 GLY A CA 1
ATOM 1813 C C . GLY A 1 230 ? -3.329 2.141 -1.354 1.00 85.25 230 GLY A C 1
ATOM 1814 O O . GLY A 1 230 ? -4.245 2.629 -2.015 1.00 85.25 230 GLY A O 1
ATOM 1815 N N . THR A 1 231 ? -2.370 1.408 -1.928 1.00 89.50 231 THR A N 1
ATOM 1816 C CA . THR A 1 231 ? -2.289 1.221 -3.386 1.00 89.50 231 THR A CA 1
ATOM 1817 C C . THR A 1 231 ? -3.448 0.365 -3.883 1.00 89.50 231 THR A C 1
ATOM 1819 O O . THR A 1 231 ? -4.183 0.786 -4.777 1.00 89.50 231 THR A O 1
ATOM 1822 N N . THR A 1 232 ? -3.690 -0.772 -3.227 1.00 85.56 232 THR A N 1
ATOM 1823 C CA . THR A 1 232 ? -4.828 -1.652 -3.523 1.00 85.56 232 THR A CA 1
ATOM 1824 C C . THR A 1 232 ? -6.172 -0.980 -3.276 1.00 85.56 232 THR A C 1
ATOM 1826 O O . THR A 1 232 ? -7.110 -1.162 -4.053 1.00 85.56 232 THR A O 1
ATOM 1829 N N . ARG A 1 233 ? -6.234 -0.109 -2.262 1.00 89.12 233 ARG A N 1
ATOM 1830 C CA . ARG A 1 233 ? -7.394 0.738 -1.987 1.00 89.12 233 ARG A CA 1
ATOM 1831 C C . ARG A 1 233 ? -7.726 1.658 -3.147 1.00 89.12 233 ARG A C 1
ATOM 1833 O O . ARG A 1 233 ? -8.860 1.655 -3.627 1.00 89.12 233 ARG A O 1
ATOM 1840 N N . ARG A 1 234 ? -6.747 2.459 -3.572 1.00 88.25 234 ARG A N 1
ATOM 1841 C CA . ARG A 1 234 ? -6.910 3.421 -4.661 1.00 88.25 234 ARG A CA 1
ATOM 1842 C C . ARG A 1 234 ? -7.366 2.717 -5.936 1.00 88.25 234 ARG A C 1
ATOM 1844 O O . ARG A 1 234 ? -8.357 3.133 -6.523 1.00 88.25 234 ARG A O 1
ATOM 1851 N N . TRP A 1 235 ? -6.706 1.620 -6.303 1.00 85.12 235 TRP A N 1
ATOM 1852 C CA . TRP A 1 235 ? -7.092 0.835 -7.475 1.00 85.12 235 TRP A CA 1
ATOM 1853 C C . TRP A 1 235 ? -8.537 0.329 -7.402 1.00 85.12 235 TRP A C 1
ATOM 1855 O O . TRP A 1 235 ? -9.289 0.476 -8.367 1.00 85.12 235 TRP A O 1
ATOM 1865 N N . ALA A 1 236 ? -8.953 -0.214 -6.252 1.00 82.75 236 ALA A N 1
ATOM 1866 C CA . ALA A 1 236 ? -10.300 -0.754 -6.093 1.00 82.75 236 ALA A CA 1
ATOM 1867 C C . ALA A 1 236 ? -11.362 0.348 -6.212 1.00 82.75 236 ALA A C 1
ATOM 1869 O O . ALA A 1 236 ? -12.403 0.133 -6.823 1.00 82.75 236 ALA A O 1
ATOM 1870 N N . LEU A 1 237 ? -11.098 1.539 -5.668 1.00 84.69 237 LEU A N 1
ATOM 1871 C CA . LEU A 1 237 ? -12.020 2.675 -5.748 1.00 84.69 237 LEU A CA 1
ATOM 1872 C C . LEU A 1 237 ? -12.108 3.288 -7.152 1.00 84.69 237 LEU A C 1
ATOM 1874 O O . LEU A 1 237 ? -13.171 3.784 -7.519 1.00 84.69 237 LEU A O 1
ATOM 1878 N N . GLU A 1 238 ? -11.024 3.257 -7.930 1.00 84.38 238 GLU A N 1
ATOM 1879 C CA . GLU A 1 238 ? -11.020 3.728 -9.322 1.00 84.38 238 GLU A CA 1
ATOM 1880 C C . GLU A 1 238 ? -11.850 2.812 -10.243 1.00 84.38 238 GLU A C 1
ATOM 1882 O O . GLU A 1 238 ? -12.431 3.293 -11.214 1.00 84.38 238 GLU A O 1
ATOM 1887 N N . ARG A 1 239 ? -11.963 1.515 -9.918 1.00 74.56 239 ARG A N 1
ATOM 1888 C CA . ARG A 1 239 ? -12.678 0.504 -10.729 1.00 74.56 239 ARG A CA 1
ATOM 1889 C C . ARG A 1 239 ? -14.073 0.157 -10.253 1.00 74.56 239 ARG A C 1
ATOM 1891 O O . ARG A 1 239 ? -14.964 -0.077 -11.065 1.00 74.56 239 ARG A O 1
ATOM 1898 N N . TYR A 1 240 ? -14.264 0.141 -8.944 1.00 73.69 240 TYR A N 1
ATOM 1899 C CA . TYR A 1 240 ? -15.544 -0.121 -8.301 1.00 73.69 240 TYR A CA 1
ATOM 1900 C C . TYR A 1 240 ? -15.965 1.130 -7.543 1.00 73.69 240 TYR A C 1
ATOM 1902 O O . TYR A 1 240 ? -16.089 1.092 -6.312 1.00 73.69 240 TYR A O 1
ATOM 1910 N N . PRO A 1 241 ? -16.145 2.270 -8.243 1.00 61.78 241 PRO A N 1
ATOM 1911 C CA . PRO A 1 241 ? -16.569 3.476 -7.572 1.00 61.78 241 PRO A CA 1
ATOM 1912 C C . PRO A 1 241 ? -17.888 3.164 -6.862 1.00 61.78 241 PRO A C 1
ATOM 1914 O O . PRO A 1 241 ? -18.763 2.525 -7.457 1.00 61.78 241 PRO A O 1
ATOM 1917 N N . PRO A 1 242 ? -18.066 3.595 -5.603 1.00 57.62 242 PRO A N 1
ATOM 1918 C CA . PRO A 1 242 ? -19.363 3.505 -4.961 1.00 57.62 242 PRO A CA 1
ATOM 1919 C C . PRO A 1 242 ? -20.345 4.254 -5.865 1.00 57.62 242 PRO A C 1
ATOM 1921 O O . PRO A 1 242 ? -20.247 5.473 -6.011 1.00 57.62 242 PRO A O 1
ATOM 1924 N N . THR A 1 243 ? -21.215 3.512 -6.556 1.00 44.81 243 THR A N 1
ATOM 1925 C CA . THR A 1 243 ? -22.113 4.035 -7.592 1.00 44.81 243 THR A CA 1
ATOM 1926 C C . THR A 1 243 ? -22.775 5.313 -7.099 1.00 44.81 243 THR A C 1
ATOM 1928 O O . THR A 1 243 ? -23.313 5.330 -5.987 1.00 44.81 243 THR A O 1
ATOM 1931 N N . ARG A 1 244 ? -22.717 6.377 -7.912 1.00 36.84 244 ARG A N 1
ATOM 1932 C CA . ARG A 1 244 ? -23.351 7.677 -7.654 1.00 36.84 244 ARG A CA 1
ATOM 1933 C C . ARG A 1 244 ? -24.853 7.496 -7.417 1.00 36.84 244 ARG A C 1
ATOM 1935 O O . ARG A 1 244 ? -25.639 7.614 -8.345 1.00 36.84 244 ARG A O 1
ATOM 1942 N N . VAL A 1 245 ? -25.246 7.261 -6.171 1.00 28.75 245 VAL A N 1
ATOM 1943 C CA . VAL A 1 245 ? -26.593 7.511 -5.665 1.00 28.75 245 VAL A CA 1
ATOM 1944 C C . VAL A 1 245 ? -26.477 8.011 -4.228 1.00 28.75 245 VAL A C 1
ATOM 1946 O O . VAL A 1 245 ? -26.013 7.313 -3.327 1.00 28.75 245 VAL A O 1
ATOM 1949 N N . SER A 1 246 ? -26.987 9.227 -4.065 1.00 27.41 246 SER A N 1
ATOM 1950 C CA . SER A 1 246 ? -27.345 9.940 -2.841 1.00 27.41 246 SER A CA 1
ATOM 1951 C C . SER A 1 246 ? -26.241 10.681 -2.075 1.00 27.41 246 SER A C 1
ATOM 1953 O O . SER A 1 246 ? -25.391 10.134 -1.379 1.00 27.41 246 SER A O 1
ATOM 1955 N N . THR A 1 247 ? -26.399 11.999 -2.128 1.00 28.20 247 THR A N 1
ATOM 1956 C CA . THR A 1 247 ? -25.968 13.074 -1.224 1.00 28.20 247 THR A CA 1
ATOM 1957 C C . THR A 1 247 ? -26.378 12.860 0.247 1.00 28.20 247 THR A C 1
ATOM 1959 O O . THR A 1 247 ? -26.516 13.808 1.009 1.00 28.20 247 THR A O 1
ATOM 1962 N N . VAL A 1 248 ? -26.557 11.628 0.711 1.00 26.75 248 VAL A N 1
ATOM 1963 C CA . VAL A 1 248 ? -26.867 11.328 2.107 1.00 26.75 248 VAL A CA 1
ATOM 1964 C C . VAL A 1 248 ? -26.130 10.051 2.454 1.00 26.75 248 VAL A C 1
ATOM 1966 O O . VAL A 1 248 ? -26.654 8.985 2.222 1.00 26.75 248 VAL A O 1
ATOM 1969 N N . PHE A 1 249 ? -24.889 10.153 2.926 1.00 28.09 249 PHE A N 1
ATOM 1970 C CA . PHE A 1 249 ? -24.319 9.297 3.979 1.00 28.09 249 PHE A CA 1
ATOM 1971 C C . PHE A 1 249 ? -22.909 9.813 4.312 1.00 28.09 249 PHE A C 1
ATOM 1973 O O . PHE A 1 249 ? -21.889 9.169 4.107 1.00 28.09 249 PHE A O 1
ATOM 1980 N N . ARG A 1 250 ? -22.876 11.026 4.882 1.00 26.64 250 ARG A N 1
ATOM 1981 C CA . ARG A 1 250 ? -21.759 11.570 5.677 1.00 26.64 250 ARG A CA 1
ATOM 1982 C C . ARG A 1 250 ? -21.639 10.892 7.059 1.00 26.64 250 ARG A C 1
ATOM 1984 O O . ARG A 1 250 ? -21.020 11.451 7.956 1.00 26.64 250 ARG A O 1
ATOM 1991 N N . ARG A 1 251 ? -22.241 9.717 7.281 1.00 28.12 251 ARG A N 1
ATOM 1992 C CA . ARG A 1 251 ? -22.160 9.037 8.581 1.00 28.12 251 ARG A CA 1
ATOM 1993 C C . ARG A 1 251 ? -20.920 8.153 8.637 1.00 28.12 251 ARG A C 1
ATOM 1995 O O . ARG A 1 251 ? -20.871 7.094 8.022 1.00 28.12 251 ARG A O 1
ATOM 2002 N N . LEU A 1 252 ? -19.925 8.686 9.344 1.00 28.92 252 LEU A N 1
ATOM 2003 C CA . LEU A 1 252 ? -19.279 8.069 10.503 1.00 28.92 252 LEU A CA 1
ATOM 2004 C C . LEU A 1 252 ? -19.445 6.540 10.586 1.00 28.92 252 LEU A C 1
ATOM 2006 O O . LEU A 1 252 ? -20.556 6.049 10.784 1.00 28.92 252 LEU A O 1
ATOM 2010 N N . ILE A 1 253 ? -18.333 5.798 10.548 1.00 33.31 253 ILE A N 1
ATOM 2011 C CA . ILE A 1 253 ? -18.280 4.414 11.054 1.00 33.31 253 ILE A CA 1
ATOM 2012 C C . ILE A 1 253 ? -18.262 4.498 12.586 1.00 33.31 253 ILE A C 1
ATOM 2014 O O . ILE A 1 253 ? -17.261 4.179 13.210 1.00 33.31 253 ILE A O 1
ATOM 2018 N N . LEU A 1 254 ? -19.307 5.061 13.197 1.00 25.47 254 LEU A N 1
ATOM 2019 C CA . LEU A 1 254 ? -19.450 5.074 14.651 1.00 25.47 254 LEU A CA 1
ATOM 2020 C C . LEU A 1 254 ? -19.731 3.644 15.097 1.00 25.47 254 LEU A C 1
ATOM 2022 O O . LEU A 1 254 ? -20.682 3.016 14.631 1.00 25.47 254 LEU A O 1
ATOM 2026 N N . ILE A 1 255 ? -18.884 3.138 15.985 1.00 30.55 255 ILE A N 1
ATOM 2027 C CA . ILE A 1 255 ? -19.108 1.868 16.664 1.00 30.55 255 ILE A CA 1
ATOM 2028 C C . ILE A 1 255 ? -20.184 2.109 17.726 1.00 30.55 255 ILE A C 1
ATOM 2030 O O . ILE A 1 255 ? -19.879 2.488 18.854 1.00 30.55 255 ILE A O 1
ATOM 2034 N N . GLU A 1 256 ? -21.449 1.879 17.385 1.00 23.03 256 GLU A N 1
ATOM 2035 C CA . GLU A 1 256 ? -22.393 1.426 18.404 1.00 23.03 256 GLU A CA 1
ATOM 2036 C C . GLU A 1 256 ? -22.142 -0.071 18.606 1.00 23.03 256 GLU A C 1
ATOM 2038 O O . GLU A 1 256 ? -22.412 -0.880 17.728 1.00 23.03 256 GLU A O 1
ATOM 2043 N N . ALA A 1 257 ? -21.517 -0.393 19.742 1.00 26.02 257 ALA A N 1
ATOM 2044 C CA . ALA A 1 257 ? -21.417 -1.714 20.361 1.00 26.02 257 ALA A CA 1
ATOM 2045 C C . ALA A 1 257 ? -21.274 -2.925 19.408 1.00 26.02 257 ALA A C 1
ATOM 2047 O O . ALA A 1 257 ? -22.223 -3.659 19.154 1.00 26.02 257 ALA A O 1
ATOM 2048 N N . GLY A 1 258 ? -20.031 -3.204 19.005 1.00 30.34 258 GLY A N 1
ATOM 2049 C CA . GLY A 1 258 ? -19.630 -4.500 18.455 1.00 30.34 258 GLY A CA 1
ATOM 2050 C C . GLY A 1 258 ? -19.822 -4.632 16.945 1.00 30.34 258 GLY A C 1
ATOM 2051 O O . GLY A 1 258 ? -20.882 -4.357 16.396 1.00 30.34 258 GLY A O 1
ATOM 2052 N N . ILE A 1 259 ? -18.779 -5.105 16.261 1.00 36.66 259 ILE A N 1
ATOM 2053 C CA . ILE A 1 259 ? -18.921 -5.689 14.924 1.00 36.66 259 ILE A CA 1
ATOM 2054 C C . ILE A 1 259 ? -19.883 -6.870 15.100 1.00 36.66 259 ILE A C 1
ATOM 2056 O O . ILE A 1 259 ? -19.532 -7.865 15.735 1.00 36.66 259 ILE A O 1
ATOM 2060 N N . SER A 1 260 ? -21.127 -6.721 14.647 1.00 32.03 260 SER A N 1
ATOM 2061 C CA . SER A 1 260 ? -22.133 -7.775 14.790 1.00 32.03 260 SER A CA 1
ATOM 2062 C C . SER A 1 260 ? -21.763 -8.962 13.895 1.00 32.03 260 SER A C 1
ATOM 2064 O O . SER A 1 260 ? -21.060 -8.799 12.896 1.00 32.03 260 SER A O 1
ATOM 2066 N N . SER A 1 261 ? -22.278 -10.160 14.184 1.00 32.56 261 SER A N 1
ATOM 2067 C CA . SER A 1 261 ? -22.070 -11.357 13.346 1.00 32.56 261 SER A CA 1
ATOM 2068 C C . SER A 1 261 ? -22.567 -11.216 11.892 1.00 32.56 261 SER A C 1
ATOM 2070 O O . SER A 1 261 ? -22.330 -12.103 11.072 1.00 32.56 261 SER A O 1
ATOM 2072 N N . LEU A 1 262 ? -23.236 -10.107 11.552 1.00 30.95 262 LEU A N 1
ATOM 2073 C CA . LEU A 1 262 ? -23.736 -9.775 10.214 1.00 30.95 262 LEU A CA 1
ATOM 2074 C C . LEU A 1 262 ? -22.732 -8.964 9.372 1.00 30.95 262 LEU A C 1
ATOM 2076 O O . LEU A 1 262 ? -22.938 -8.767 8.171 1.00 30.95 262 LEU A O 1
ATOM 2080 N N . ASP A 1 263 ? -21.622 -8.533 9.968 1.00 42.62 263 ASP A N 1
ATOM 2081 C CA . ASP A 1 263 ? -20.654 -7.636 9.349 1.00 42.62 263 ASP A CA 1
ATOM 2082 C C . ASP A 1 263 ? -19.466 -8.420 8.792 1.00 42.62 263 ASP A C 1
ATOM 2084 O O . ASP A 1 263 ? -18.462 -8.627 9.470 1.00 42.62 263 ASP A O 1
ATOM 2088 N N . LYS A 1 264 ? -19.561 -8.876 7.538 1.00 52.44 264 LYS A N 1
ATOM 2089 C CA . LYS A 1 264 ? -18.428 -9.560 6.894 1.00 52.44 264 LYS A CA 1
ATOM 2090 C C . LYS A 1 264 ? -17.404 -8.540 6.377 1.00 52.44 264 LYS A C 1
ATOM 2092 O O . LYS A 1 264 ? -17.771 -7.522 5.781 1.00 52.44 264 LYS A O 1
ATOM 2097 N N . LEU A 1 265 ? -16.128 -8.842 6.612 1.00 51.47 265 LEU A N 1
ATOM 2098 C CA . LEU A 1 265 ? -14.968 -8.008 6.299 1.00 51.47 265 LEU A CA 1
ATOM 2099 C C . LEU A 1 265 ? -14.100 -8.680 5.229 1.00 51.47 265 LEU A C 1
ATOM 2101 O O . LEU A 1 265 ? -13.808 -9.870 5.318 1.00 51.47 265 LEU A O 1
ATOM 2105 N N . PHE A 1 266 ? -13.673 -7.902 4.238 1.00 53.75 266 PHE A N 1
ATOM 2106 C CA . PHE A 1 266 ? -12.647 -8.283 3.272 1.00 53.75 266 PHE A CA 1
ATOM 2107 C C . PHE A 1 266 ? -11.397 -7.421 3.489 1.00 53.75 266 PHE A C 1
ATOM 2109 O O . PHE A 1 266 ? -11.504 -6.201 3.643 1.00 53.75 266 PHE A O 1
ATOM 2116 N N . LEU A 1 267 ? -10.222 -8.054 3.522 1.00 54.06 267 LEU A N 1
ATOM 2117 C CA . LEU A 1 267 ? -8.935 -7.382 3.692 1.00 54.06 267 LEU A CA 1
ATOM 2118 C C . LEU A 1 267 ? -8.109 -7.488 2.414 1.00 54.06 267 LEU A C 1
ATOM 2120 O O . LEU A 1 267 ? -7.873 -8.585 1.914 1.00 54.06 267 LEU A O 1
ATOM 2124 N N . LEU A 1 268 ? -7.605 -6.350 1.938 1.00 55.22 268 LEU A N 1
ATOM 2125 C CA . LEU A 1 268 ? -6.533 -6.320 0.944 1.00 55.22 268 LEU A CA 1
ATOM 2126 C C . LEU A 1 268 ? -5.196 -6.121 1.661 1.00 55.22 268 LEU A C 1
ATOM 2128 O O . LEU A 1 268 ? -4.911 -5.039 2.186 1.00 55.22 268 LEU A O 1
ATOM 2132 N N . ILE A 1 269 ? -4.391 -7.182 1.689 1.00 53.28 269 ILE A N 1
ATOM 2133 C CA . ILE A 1 269 ? -3.044 -7.210 2.273 1.00 53.28 269 ILE A CA 1
ATOM 2134 C C . ILE A 1 269 ? -2.025 -7.058 1.137 1.00 53.28 269 ILE A C 1
ATOM 2136 O O . ILE A 1 269 ? -2.229 -7.596 0.052 1.00 53.28 269 ILE A O 1
ATOM 2140 N N . HIS A 1 270 ? -0.982 -6.258 1.375 1.00 47.88 270 HIS A N 1
ATOM 2141 C CA . HIS A 1 270 ? 0.061 -5.920 0.398 1.00 47.88 270 HIS A CA 1
ATOM 2142 C C . HIS A 1 270 ? 1.285 -6.828 0.532 1.00 47.88 270 HIS A C 1
ATOM 2144 O O . HIS A 1 270 ? 1.678 -7.095 1.693 1.00 47.88 270 HIS A O 1
#

Sequence (270 aa):
MDDFRIFTSIRYDPGLLKVPGLGFTDVGWNQHPSPFYMLDFHRDRMLRAATHWGWTAAIAAISGDVGLKNLERFLQSITSEVDNNIPHRVMITLAPDGSLGHQISPLPETHLNNLYPECLPSPSSEGLDQVEKGKVPIKDPTYDIMLDVQKTTKSEYTHYKTTIRDMYDGARKRAQIRPGDKKEVLLVNDDGHIMEGSISTPYFWRGGKWVTPPISKDFTAAQGSGGNDGTTRRWALERYPPTRVSTVFRRLILIEAGISSLDKLFLLIH

pLDDT: mean 82.96, std 19.66, range [23.03, 98.5]

Secondary structure (DSSP, 8-state):
-TT--EEEEEEE-GGGGGGGGGT--S--SSSS--SBTTHHHHHHHHHHHHHHTT-HHHHHHHSHHHHHHHHHHHHHHHHTTS-TTS-EEEEEEE-TT--EEEEEEE-----HHHHS-S----TT--S-SGGGTS-PPP--S--EEEEEEEEE---HHHHS-BS--HHHHHHHHHTTPPTT-SEEEEEEETTSBEEEESSEEEEEEETTEEE-----SS--TTSS------HHHHHHHHHS---S--S------B--SS--TT--EEEEE-

Foldseek 3Di:
DFAKWFKDKWKQAPCQLCCVVVVLPPLPLDPDRDSTGSLVLRLVLRLLLLVQVVLVQLNVCQDDPNNSVSVRVVVCVVCVPDDNVFMKIWMWIADSNNDIDIDIDTDHDADVLLSRPPDADDPPPPDDPCVPPGSYHDPPPAAAEAEQPDADQFDSCQAGHMPPQCVLVVSCVVVVPDPPHSYWYFHAHPQRFTAAISQWWKWKDDPNDTDTWDDDPHDDSPDTRRHYPDSVNVSCCVNPPVPDDDPDDPDDPHDPDDPDPVIDMDIDGD

Radius of gyration: 18.69 Å; chains: 1; bounding box: 47×41×44 Å